Protein AF-A0A921MFH1-F1 (afdb_monomer)

Radius of gyration: 33.76 Å; Cα contacts (8 Å, |Δi|>4): 241; chains: 1; bounding box: 84×71×90 Å

Sequence (294 aa):
YLLAEQFYSTRTGTDTESVLGRVRQGLEGLEDPQPVEFSSRGSGFVQELQYQVAVSPLRTFAIAMLLVVVVAAILWFAIPRGARRKRYRIPKAIAQAASAADRGAMRRALGEDALGVVERLEKLQTGSLDSETADLVEHGLDAYGLARRIADDGASREDDLAGAMVLMGIAEAAVTRAESALRSGSRGSRRASGGALSLRGAKAAEAPRLCSIDPRHGPAKREIDVSVTGRTGSLTVPACAKCLHDEKSDNPLRWLTVGGKPYVLRDTVWAKTLYGGTREDVVDAVVEARARAS

Organism: NCBI:txid1033736

Secondary structure (DSSP, 8-state):
------------------HHHHHHHHHGGGS-----------TTHHHHTTTGGGS-HHHHHHHHHHHHHHHHHHHHHHS-TT---------HHHHHHHHHHHHHHHHHHHHHHHHHHHHHHHHHHTS---HHHHHHHHHHHHHHHHHHHHHH-TT--HHHHHHHHHHHHHHHHHHHHHHHHHHHHHHTTS--S------S---------B-SS-GGG-B--EEEEEE-TTSSSEEEEEE-HHHHHHHHTTPPP---EETTEEGGGSSSHHHHHTTTTSSS-HHHHHHHHHHTT-

Structure (mmCIF, N/CA/C/O backbone):
data_AF-A0A921MFH1-F1
#
_entry.id   AF-A0A921MFH1-F1
#
loop_
_atom_site.group_PDB
_atom_site.id
_atom_site.type_symbol
_atom_site.label_atom_id
_atom_site.label_alt_id
_atom_site.label_comp_id
_atom_site.label_asym_id
_atom_site.label_entity_id
_atom_site.label_seq_id
_atom_site.pdbx_PDB_ins_code
_atom_site.Cartn_x
_atom_site.Cartn_y
_atom_site.Cartn_z
_atom_site.occupancy
_atom_site.B_iso_or_equiv
_atom_site.auth_seq_id
_atom_site.auth_comp_id
_atom_site.auth_asym_id
_atom_site.auth_atom_id
_atom_site.pdbx_PDB_model_num
ATOM 1 N N . TYR A 1 1 ? 50.081 0.296 44.127 1.00 38.06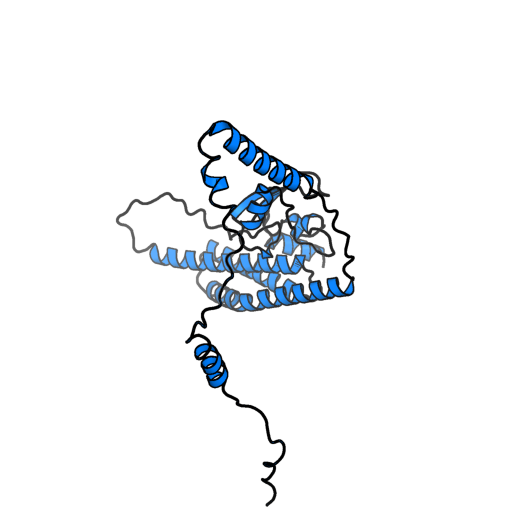 1 TYR A N 1
ATOM 2 C CA . TYR A 1 1 ? 51.287 -0.321 43.551 1.00 38.06 1 TYR A CA 1
ATOM 3 C C . TYR A 1 1 ? 50.969 -0.790 42.140 1.00 38.06 1 TYR A C 1
ATOM 5 O O . TYR A 1 1 ? 50.205 -1.732 42.014 1.00 38.06 1 TYR A O 1
ATOM 13 N N . LEU A 1 2 ? 51.572 -0.104 41.154 1.00 39.19 2 LEU A N 1
ATOM 14 C CA . LEU A 1 2 ? 51.881 -0.547 39.780 1.00 39.19 2 LEU A CA 1
ATOM 15 C C . LEU A 1 2 ? 50.671 -0.812 38.848 1.00 39.19 2 LEU A C 1
ATOM 17 O O . LEU A 1 2 ? 49.922 -1.743 39.080 1.00 39.19 2 LEU A O 1
ATOM 21 N N . LEU A 1 3 ? 50.398 -0.089 37.758 1.00 40.91 3 LEU A N 1
ATOM 22 C CA . LEU A 1 3 ? 51.165 0.873 36.960 1.00 40.91 3 LEU A CA 1
ATOM 23 C C . LEU A 1 3 ? 50.174 1.809 36.241 1.00 40.91 3 LEU A C 1
ATOM 25 O O . LEU A 1 3 ? 49.446 1.398 35.340 1.00 40.91 3 LEU A O 1
ATOM 29 N N . ALA A 1 4 ? 50.179 3.075 36.646 1.00 41.75 4 ALA A N 1
ATOM 30 C CA . ALA A 1 4 ? 50.044 4.184 35.717 1.00 41.75 4 ALA A CA 1
ATOM 31 C C . ALA A 1 4 ? 51.415 4.353 35.050 1.00 41.75 4 ALA A C 1
ATOM 33 O O . ALA A 1 4 ? 52.391 4.354 35.789 1.00 41.75 4 ALA A O 1
ATOM 34 N N . GLU A 1 5 ? 51.464 4.426 33.715 1.00 43.66 5 GLU A N 1
ATOM 35 C CA . GLU A 1 5 ? 52.558 4.948 32.863 1.00 43.66 5 GLU A CA 1
ATOM 36 C C . GLU A 1 5 ? 52.545 4.239 31.500 1.00 43.66 5 GLU A C 1
ATOM 38 O O . GLU A 1 5 ? 53.333 3.337 31.248 1.00 43.66 5 GLU A O 1
ATOM 43 N N . GLN A 1 6 ? 51.657 4.653 30.592 1.00 38.09 6 GLN A N 1
ATOM 44 C CA . GLN A 1 6 ? 51.902 4.527 29.146 1.00 38.09 6 GLN A CA 1
ATOM 45 C C . GLN A 1 6 ? 51.344 5.753 28.413 1.00 38.09 6 GLN A C 1
ATOM 47 O O . GLN A 1 6 ? 50.518 5.672 27.512 1.00 38.09 6 GLN A O 1
ATOM 52 N N . PHE A 1 7 ? 51.833 6.920 28.826 1.00 34.72 7 PHE A N 1
ATOM 53 C CA . PHE A 1 7 ? 52.023 8.057 27.935 1.00 34.72 7 PHE A CA 1
ATOM 54 C C . PHE A 1 7 ? 53.530 8.303 27.880 1.00 34.72 7 PHE A C 1
ATOM 56 O O . PHE A 1 7 ? 54.098 8.703 28.887 1.00 34.72 7 PHE A O 1
ATOM 63 N N . TYR A 1 8 ? 54.173 7.999 26.750 1.00 34.50 8 TYR A N 1
ATOM 64 C CA . TYR A 1 8 ? 54.966 8.948 25.956 1.00 34.50 8 TYR A CA 1
ATOM 65 C C . TYR A 1 8 ? 55.775 8.236 24.860 1.00 34.50 8 TYR A C 1
ATOM 67 O O . TYR A 1 8 ? 56.404 7.209 25.087 1.00 34.50 8 TYR A O 1
ATOM 75 N N . SER A 1 9 ? 55.839 8.913 23.709 1.00 31.89 9 SER A N 1
ATOM 76 C CA . SER A 1 9 ? 56.872 8.815 22.668 1.00 31.89 9 SER A CA 1
ATOM 77 C C . SER A 1 9 ? 56.689 7.782 21.548 1.00 31.89 9 SER A C 1
ATOM 79 O O . SER A 1 9 ? 57.126 6.638 21.617 1.00 31.89 9 SER A O 1
ATOM 81 N N . THR A 1 10 ? 56.078 8.239 20.452 1.00 35.03 10 THR A N 1
ATOM 82 C CA . THR A 1 10 ? 56.682 8.425 19.107 1.00 35.03 10 THR A CA 1
ATOM 83 C C . THR A 1 10 ? 55.507 8.641 18.140 1.00 35.03 10 THR A C 1
ATOM 85 O O . THR A 1 10 ? 54.660 7.778 17.970 1.00 35.03 10 THR A O 1
ATOM 88 N N . ARG A 1 11 ? 55.300 9.826 17.560 1.00 31.97 11 ARG A N 1
ATOM 89 C CA . ARG A 1 11 ? 56.032 10.280 16.376 1.00 31.97 11 ARG A CA 1
ATOM 90 C C . ARG A 1 11 ? 55.833 11.785 16.191 1.00 31.97 11 ARG A C 1
ATOM 92 O O . ARG A 1 11 ? 54.716 12.290 16.181 1.00 31.97 11 ARG A O 1
ATOM 99 N N . THR A 1 12 ? 56.956 12.465 16.072 1.00 40.97 12 THR A N 1
ATOM 100 C CA . THR A 1 12 ? 57.141 13.870 15.736 1.00 40.97 12 THR A CA 1
ATOM 101 C C . THR A 1 12 ? 56.892 14.135 14.250 1.00 40.97 12 THR A C 1
ATOM 103 O O . THR A 1 12 ? 57.248 13.310 13.414 1.00 40.97 12 THR A O 1
ATOM 106 N N . GLY A 1 13 ? 56.367 15.332 13.962 1.00 36.62 13 GLY A N 1
ATOM 107 C CA . GLY A 1 13 ? 56.520 16.052 12.693 1.00 36.62 13 GLY A CA 1
ATOM 108 C C . GLY A 1 13 ? 55.573 15.642 11.566 1.00 36.62 13 GLY A C 1
ATOM 109 O O . GLY A 1 13 ? 55.767 14.594 10.965 1.00 36.62 13 GLY A O 1
ATOM 110 N N . THR A 1 14 ? 54.591 16.489 11.246 1.00 37.22 14 THR A N 1
ATOM 111 C CA . THR A 1 14 ? 54.703 17.489 10.162 1.00 37.22 14 THR A CA 1
ATOM 112 C C . THR A 1 14 ? 53.423 18.333 10.046 1.00 37.22 14 THR A C 1
ATOM 114 O O . THR A 1 14 ? 52.303 17.836 10.116 1.00 37.22 14 THR A O 1
ATOM 117 N N . ASP A 1 15 ? 53.647 19.634 9.869 1.00 41.06 15 ASP A N 1
ATOM 118 C CA . ASP A 1 15 ? 52.851 20.580 9.084 1.00 41.06 15 ASP A CA 1
ATOM 119 C C . ASP A 1 15 ? 51.426 20.921 9.523 1.00 41.06 15 ASP A C 1
ATOM 121 O O . ASP A 1 15 ? 50.461 20.840 8.766 1.00 41.06 15 ASP A O 1
ATOM 125 N N . THR A 1 16 ? 51.332 21.560 10.688 1.00 42.06 16 THR A N 1
ATOM 126 C CA . THR A 1 16 ? 50.437 22.719 10.823 1.00 42.06 16 THR A CA 1
ATOM 127 C C . THR A 1 16 ? 51.087 23.957 10.193 1.00 42.06 16 THR A C 1
ATOM 129 O O . THR A 1 16 ? 51.239 24.992 10.842 1.00 42.06 16 THR A O 1
ATOM 132 N N . GLU A 1 17 ? 51.497 23.864 8.924 1.00 44.97 17 GLU A N 1
ATOM 133 C CA . GLU A 1 17 ? 51.700 25.057 8.112 1.00 44.97 17 GLU A CA 1
ATOM 134 C C . GLU A 1 17 ? 50.323 25.611 7.764 1.00 44.97 17 GLU A C 1
ATOM 136 O O . GLU A 1 17 ? 49.535 25.065 6.992 1.00 44.97 17 GLU A O 1
ATOM 141 N N . SER A 1 18 ? 50.034 26.692 8.469 1.00 47.59 18 SER A N 1
ATOM 142 C CA . SER A 1 18 ? 48.831 27.494 8.433 1.00 47.59 18 SER A CA 1
ATOM 143 C C . SER A 1 18 ? 48.182 27.601 7.044 1.00 47.59 18 SER A C 1
ATOM 145 O O . SER A 1 18 ? 48.728 28.160 6.095 1.00 47.59 18 SER A O 1
ATOM 147 N N . VAL A 1 19 ? 46.920 27.176 6.970 1.00 50.62 19 VAL A N 1
ATOM 148 C CA . VAL A 1 19 ? 45.984 27.548 5.894 1.00 50.62 19 VAL A CA 1
ATOM 149 C C . VAL A 1 19 ? 45.933 29.079 5.725 1.00 50.62 19 VAL A C 1
ATOM 151 O O . VAL A 1 19 ? 45.748 29.576 4.620 1.00 50.62 19 VAL A O 1
ATOM 154 N N . LEU A 1 20 ? 46.209 29.833 6.796 1.00 51.31 20 LEU A N 1
ATOM 155 C CA . LEU A 1 20 ? 46.372 31.289 6.775 1.00 51.31 20 LEU A CA 1
ATOM 156 C C . LEU A 1 20 ? 47.628 31.768 6.022 1.00 51.31 20 LEU A C 1
ATOM 158 O O . LEU A 1 20 ? 47.558 32.800 5.364 1.00 51.31 20 LEU A O 1
ATOM 162 N N . GLY A 1 21 ? 48.737 31.022 6.034 1.00 54.41 21 GLY A N 1
ATOM 163 C CA . GLY A 1 21 ? 49.915 31.315 5.210 1.00 54.41 21 GLY A CA 1
ATOM 164 C C . GLY A 1 21 ? 49.631 31.131 3.719 1.00 54.41 21 GLY A C 1
ATOM 165 O O . GLY A 1 21 ? 49.999 31.978 2.912 1.00 54.41 21 GLY A O 1
ATOM 166 N N . ARG A 1 22 ? 48.864 30.094 3.357 1.00 55.03 22 ARG A N 1
ATOM 167 C CA . ARG A 1 22 ? 48.478 29.822 1.961 1.00 55.03 22 ARG A CA 1
ATOM 168 C C . ARG A 1 22 ? 47.465 30.834 1.411 1.00 55.03 22 ARG A C 1
ATOM 170 O O . ARG A 1 22 ? 47.503 31.156 0.229 1.00 55.03 22 ARG A O 1
ATOM 177 N N . VAL A 1 23 ? 46.588 31.368 2.265 1.00 56.72 23 VAL A N 1
ATOM 178 C CA . VAL A 1 23 ? 45.658 32.450 1.894 1.00 56.72 23 VAL A CA 1
ATOM 179 C C . VAL A 1 23 ? 46.383 33.796 1.797 1.00 56.72 23 VAL A C 1
ATOM 181 O O . VAL A 1 23 ? 46.094 34.571 0.891 1.00 56.72 23 VAL A O 1
ATOM 184 N N . ARG A 1 24 ? 47.376 34.056 2.658 1.00 54.06 24 ARG A N 1
ATOM 185 C CA . ARG A 1 24 ? 48.191 35.277 2.592 1.00 54.06 24 ARG A CA 1
ATOM 186 C C . ARG A 1 24 ? 49.109 35.305 1.367 1.00 54.06 24 ARG A C 1
ATOM 188 O O . ARG A 1 24 ? 49.142 36.307 0.665 1.00 54.06 24 ARG A O 1
ATOM 195 N N . GLN A 1 25 ? 49.742 34.182 1.037 1.00 55.94 25 GLN A N 1
ATOM 196 C CA . GLN A 1 25 ? 50.582 34.053 -0.159 1.00 55.94 25 GLN A CA 1
ATOM 197 C C . GLN A 1 25 ? 49.769 34.136 -1.468 1.00 55.94 25 GLN A C 1
ATOM 199 O O . GLN A 1 25 ? 50.301 34.526 -2.501 1.00 55.94 25 GLN A O 1
ATOM 204 N N . GLY A 1 26 ? 48.467 33.818 -1.425 1.00 54.12 26 GLY A N 1
ATOM 205 C CA . GLY A 1 26 ? 47.544 34.027 -2.546 1.00 54.12 26 GLY A CA 1
ATOM 206 C C . GLY A 1 26 ? 47.054 35.473 -2.705 1.00 54.12 26 GLY A C 1
ATOM 207 O O . GLY A 1 26 ? 46.633 35.845 -3.797 1.00 54.12 26 GLY A O 1
ATOM 208 N N . LEU A 1 27 ? 47.118 36.287 -1.646 1.00 52.38 27 LEU A N 1
ATOM 209 C CA . LEU A 1 27 ? 46.691 37.691 -1.658 1.00 52.38 27 LEU A CA 1
ATOM 210 C C . LEU A 1 27 ? 47.847 38.655 -1.956 1.00 52.38 27 LEU A C 1
ATOM 212 O O . LEU A 1 27 ? 47.633 39.643 -2.647 1.00 52.38 27 LEU A O 1
ATOM 216 N N . GLU A 1 28 ? 49.075 38.332 -1.543 1.00 49.41 28 GLU A N 1
ATOM 217 C CA . GLU A 1 28 ? 50.279 39.110 -1.892 1.00 49.41 28 GLU A CA 1
ATOM 218 C C . GLU A 1 28 ? 50.678 38.957 -3.380 1.00 49.41 28 GLU A C 1
ATOM 220 O O . GLU A 1 28 ? 51.481 39.728 -3.891 1.00 49.41 28 GLU A O 1
ATOM 225 N N . GLY A 1 29 ? 50.074 38.010 -4.113 1.00 48.06 29 GLY A N 1
ATOM 226 C CA . GLY A 1 29 ? 50.239 37.847 -5.566 1.00 48.06 29 GLY A CA 1
ATOM 227 C C . GLY A 1 29 ? 49.293 38.689 -6.436 1.00 48.06 29 GLY A C 1
ATOM 228 O O . GLY A 1 29 ? 49.338 38.568 -7.659 1.00 48.06 29 GLY A O 1
ATOM 229 N N . LEU A 1 30 ? 48.418 39.504 -5.835 1.00 48.66 30 LEU A N 1
ATOM 230 C CA . LEU A 1 30 ? 47.453 40.354 -6.552 1.00 48.66 30 LEU A CA 1
ATOM 231 C C . LEU A 1 30 ? 47.826 41.845 -6.550 1.00 48.66 30 LEU A C 1
ATOM 233 O O . LEU A 1 30 ? 47.086 42.654 -7.107 1.00 48.66 30 LEU A O 1
ATOM 237 N N . GLU A 1 31 ? 48.975 42.204 -5.979 1.00 52.62 31 GLU A 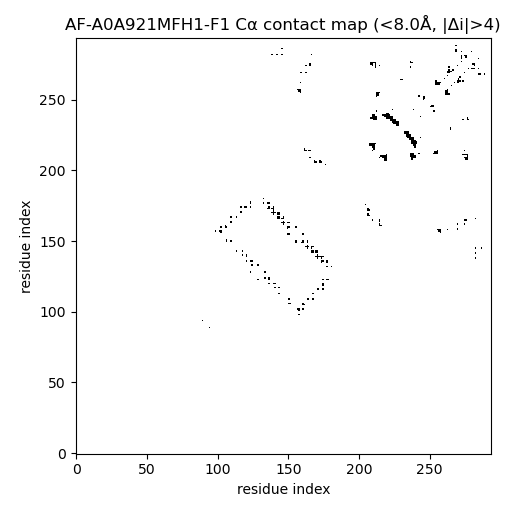N 1
ATOM 238 C CA . GLU A 1 31 ? 49.400 43.591 -5.775 1.00 52.62 31 GLU A CA 1
ATOM 239 C C . GLU A 1 31 ? 50.723 43.882 -6.496 1.00 52.62 31 GLU A C 1
ATOM 241 O O . GLU A 1 31 ? 51.718 44.231 -5.882 1.00 52.62 31 GLU A O 1
ATOM 246 N N . ASP A 1 32 ? 50.737 43.658 -7.815 1.00 45.50 32 ASP A N 1
ATOM 247 C CA . ASP A 1 32 ? 51.446 44.509 -8.785 1.00 45.50 32 ASP A CA 1
ATOM 248 C C . ASP A 1 32 ? 51.213 43.989 -10.218 1.00 45.50 32 ASP A C 1
ATOM 250 O O . ASP A 1 32 ? 51.725 42.927 -10.593 1.00 45.50 32 ASP A O 1
ATOM 254 N N . PRO A 1 33 ? 50.465 44.704 -11.078 1.00 47.00 33 PRO A N 1
ATOM 255 C CA . PRO A 1 33 ? 50.469 44.399 -12.496 1.00 47.00 33 PRO A CA 1
ATOM 256 C C . PRO A 1 33 ? 51.791 44.887 -13.099 1.00 47.00 33 PRO A C 1
ATOM 258 O O . PRO A 1 33 ? 51.948 46.055 -13.450 1.00 47.00 33 PRO A O 1
ATOM 261 N N . GLN A 1 34 ? 52.740 43.968 -13.277 1.00 47.72 34 GLN A N 1
ATOM 262 C CA . GLN A 1 34 ? 53.791 44.135 -14.280 1.00 47.72 34 GLN A CA 1
ATOM 263 C C . GLN A 1 34 ? 53.111 44.442 -15.630 1.00 47.72 34 GLN A C 1
ATOM 265 O O . GLN A 1 34 ? 52.254 43.657 -16.058 1.00 47.72 34 GLN A O 1
ATOM 270 N N . PRO A 1 35 ? 53.445 45.549 -16.319 1.00 44.53 35 PRO A N 1
ATOM 271 C CA . PRO A 1 35 ? 52.923 45.815 -17.648 1.00 44.53 35 PRO A CA 1
ATOM 272 C C . PRO A 1 35 ? 53.529 44.795 -18.611 1.00 44.53 35 PRO A C 1
ATOM 274 O O . PRO A 1 35 ? 54.634 44.955 -19.121 1.00 44.53 35 PRO A O 1
ATOM 277 N N . VAL A 1 36 ? 52.802 43.708 -18.847 1.00 44.50 36 VAL A N 1
ATOM 278 C CA . VAL A 1 36 ? 53.072 42.814 -19.968 1.00 44.50 36 VAL A CA 1
ATOM 279 C C . VAL A 1 36 ? 52.753 43.587 -21.240 1.00 44.50 36 VAL A C 1
ATOM 281 O O . VAL A 1 36 ? 51.591 43.838 -21.563 1.00 44.50 36 VAL A O 1
ATOM 284 N N . GLU A 1 37 ? 53.807 43.992 -21.945 1.00 43.69 37 GLU A N 1
ATOM 285 C CA . GLU A 1 37 ? 53.736 44.508 -23.304 1.00 43.69 37 GLU A CA 1
ATOM 286 C C . GLU A 1 37 ? 53.116 43.444 -24.218 1.00 43.69 37 GLU A C 1
ATOM 288 O O . GLU A 1 37 ? 53.785 42.570 -24.774 1.00 43.69 37 GLU A O 1
ATOM 293 N N . PHE A 1 38 ? 51.799 43.525 -24.396 1.00 36.38 38 PHE A N 1
ATOM 294 C CA . PHE A 1 38 ? 51.144 42.897 -25.527 1.00 36.38 38 PHE A CA 1
ATOM 295 C C . PHE A 1 38 ? 51.523 43.687 -26.774 1.00 36.38 38 PHE A C 1
ATOM 297 O O . PHE A 1 38 ? 50.974 44.745 -27.084 1.00 36.38 38 PHE A O 1
ATOM 304 N N . SER A 1 39 ? 52.492 43.137 -27.494 1.00 42.03 39 SER A N 1
ATOM 305 C CA . SER A 1 39 ? 52.771 43.467 -28.881 1.00 42.03 39 SER A CA 1
ATOM 306 C C . SER A 1 39 ? 51.458 43.447 -29.674 1.00 42.03 39 SER A C 1
ATOM 308 O O . SER A 1 39 ? 50.857 42.403 -29.928 1.00 42.03 39 SER A O 1
ATOM 310 N N . SER A 1 40 ? 51.000 44.640 -30.055 1.00 47.16 40 SER A N 1
ATOM 311 C CA . SER A 1 40 ? 49.882 44.841 -30.971 1.00 47.16 40 SER A CA 1
ATOM 312 C C . SER A 1 40 ? 50.214 44.222 -32.326 1.00 47.16 40 SER A C 1
ATOM 314 O O . SER A 1 40 ? 50.936 44.800 -33.135 1.00 47.16 40 SER A O 1
ATOM 316 N N . ARG A 1 41 ? 49.661 43.038 -32.590 1.00 48.91 41 ARG A N 1
ATOM 317 C CA . ARG A 1 41 ? 49.603 42.436 -33.924 1.00 48.91 41 ARG A CA 1
ATOM 318 C C . ARG A 1 41 ? 48.201 41.878 -34.140 1.00 48.91 41 ARG A C 1
ATOM 320 O O . ARG A 1 41 ? 47.916 40.741 -33.789 1.00 48.91 41 ARG A O 1
ATOM 327 N N . GLY A 1 42 ? 47.318 42.713 -34.688 1.00 43.84 42 GLY A N 1
ATOM 328 C CA . GLY A 1 42 ? 45.948 42.305 -35.023 1.00 43.84 42 GLY A CA 1
ATOM 329 C C . GLY A 1 42 ? 44.907 43.422 -35.128 1.00 43.84 42 GLY A C 1
ATOM 330 O O . GLY A 1 42 ? 43.716 43.147 -35.034 1.00 43.84 42 GLY A O 1
ATOM 331 N N . SER A 1 43 ? 45.317 44.676 -35.329 1.00 52.31 43 SER A N 1
ATOM 332 C CA . SER A 1 43 ? 44.448 45.842 -35.544 1.00 52.31 43 SER A CA 1
ATOM 333 C C . SER A 1 43 ? 43.865 45.893 -36.970 1.00 52.31 43 SER A C 1
ATOM 335 O O . SER A 1 43 ? 44.048 46.876 -37.681 1.00 52.31 43 SER A O 1
ATOM 337 N N . GLY A 1 44 ? 43.213 44.816 -37.419 1.00 49.72 44 GLY A N 1
ATOM 338 C CA . GLY A 1 44 ? 42.609 44.745 -38.761 1.00 49.72 44 GLY A CA 1
ATOM 339 C C . GLY A 1 44 ? 41.202 44.148 -38.812 1.00 49.72 44 GLY A C 1
ATOM 340 O O . GLY A 1 44 ? 40.458 44.426 -39.740 1.00 49.72 44 GLY A O 1
ATOM 341 N N . PHE A 1 45 ? 40.789 43.362 -37.814 1.00 51.75 45 PHE A N 1
ATOM 342 C CA . PHE A 1 45 ? 39.531 42.609 -37.912 1.00 51.75 45 PHE A CA 1
ATOM 343 C C . PHE A 1 45 ? 38.303 43.380 -37.398 1.00 51.75 45 PHE A C 1
ATOM 345 O O . PHE A 1 45 ? 37.197 43.221 -37.906 1.00 51.75 45 PHE A O 1
ATOM 352 N N . VAL A 1 46 ? 38.491 44.253 -36.404 1.00 49.34 46 VAL A N 1
ATOM 353 C CA . VAL A 1 46 ? 37.385 44.973 -35.744 1.00 49.34 46 VAL A CA 1
ATOM 354 C C . VAL A 1 46 ? 36.901 46.173 -36.571 1.00 49.34 46 VAL A C 1
ATOM 356 O O . VAL A 1 46 ? 35.729 46.531 -36.501 1.00 49.34 46 VAL A O 1
ATOM 359 N N . GLN A 1 47 ? 37.765 46.748 -37.414 1.00 50.34 47 GLN A N 1
ATOM 360 C CA . GLN A 1 47 ? 37.411 47.876 -38.283 1.00 50.34 47 GLN A CA 1
ATOM 361 C C . GLN A 1 47 ? 36.721 47.426 -39.586 1.00 50.34 47 GLN A C 1
ATOM 363 O O . GLN A 1 47 ? 35.867 48.142 -40.101 1.00 50.34 47 GLN A O 1
ATOM 368 N N . GLU A 1 48 ? 36.986 46.200 -40.051 1.00 47.59 48 GLU A N 1
ATOM 369 C CA . GLU A 1 48 ? 36.329 45.608 -41.228 1.00 47.59 48 GLU A CA 1
ATOM 370 C C . GLU A 1 48 ? 34.876 45.175 -40.931 1.00 47.59 48 GLU A C 1
ATOM 372 O O . GLU A 1 48 ? 33.989 45.277 -41.780 1.00 47.59 48 GLU A O 1
ATOM 377 N N . LEU A 1 49 ? 34.584 44.766 -39.690 1.00 51.91 49 LEU A N 1
ATOM 378 C CA . LEU A 1 49 ? 33.227 44.384 -39.274 1.00 51.91 49 LEU A CA 1
ATOM 379 C C . LEU A 1 49 ? 32.268 45.577 -39.140 1.00 51.91 49 LEU A C 1
ATOM 381 O O . LEU A 1 49 ? 31.053 45.389 -39.216 1.00 51.91 49 LEU A O 1
ATOM 385 N N . GLN A 1 50 ? 32.778 46.803 -38.985 1.00 53.34 50 GLN A N 1
ATOM 386 C CA . GLN A 1 50 ? 31.933 47.998 -38.892 1.00 53.34 50 GLN A CA 1
ATOM 387 C C . GLN A 1 50 ? 31.439 48.504 -40.257 1.00 53.34 50 GLN A C 1
ATOM 389 O O . GLN A 1 50 ? 30.424 49.198 -40.298 1.00 53.34 50 GLN A O 1
ATOM 394 N N . TYR A 1 51 ? 32.066 48.118 -41.377 1.00 50.78 51 TYR A N 1
ATOM 395 C CA . TYR A 1 51 ? 31.649 48.590 -42.707 1.00 50.78 51 TYR A CA 1
ATOM 396 C C . TYR A 1 51 ? 30.603 47.691 -43.395 1.00 50.78 51 TYR A C 1
ATOM 398 O O . TYR A 1 51 ? 29.892 48.143 -44.291 1.00 50.78 51 TYR A O 1
ATOM 406 N N . GLN A 1 52 ? 30.424 46.437 -42.956 1.00 50.19 52 GLN A N 1
ATOM 407 C CA . GLN A 1 52 ? 29.464 45.512 -43.586 1.00 50.19 52 GLN A CA 1
ATOM 408 C C . GLN A 1 52 ? 28.037 45.550 -43.010 1.00 50.19 52 GLN A C 1
ATOM 410 O O . GLN A 1 52 ? 27.143 44.904 -43.553 1.00 50.19 52 GLN A O 1
ATOM 415 N N . VAL A 1 53 ? 27.772 46.341 -41.965 1.00 47.75 53 VAL A N 1
ATOM 416 C CA . VAL A 1 53 ? 26.417 46.473 -41.382 1.00 47.75 53 VAL A CA 1
ATOM 417 C C . VAL A 1 53 ? 25.577 47.564 -42.077 1.00 47.75 53 VAL A C 1
ATOM 419 O O . VAL A 1 53 ? 24.383 47.691 -41.821 1.00 47.75 53 VAL A O 1
ATOM 422 N N . ALA A 1 54 ? 26.145 48.312 -43.029 1.00 53.81 54 ALA A N 1
ATOM 423 C CA . ALA A 1 54 ? 25.461 49.436 -43.677 1.00 53.81 54 ALA A CA 1
ATOM 424 C C . ALA A 1 54 ? 24.727 49.105 -44.993 1.00 53.81 54 ALA A C 1
ATOM 426 O O . ALA A 1 54 ? 24.198 50.018 -45.626 1.00 53.81 54 ALA A O 1
ATOM 427 N N . VAL A 1 55 ? 24.641 47.839 -45.429 1.00 55.47 55 VAL A N 1
ATOM 428 C CA . VAL A 1 55 ? 23.920 47.500 -46.671 1.00 55.47 55 VAL A CA 1
ATOM 429 C C . VAL A 1 55 ? 23.145 46.181 -46.532 1.00 55.47 55 VAL A C 1
ATOM 431 O O . VAL A 1 55 ? 23.716 45.097 -46.520 1.00 55.47 55 VAL A O 1
ATOM 434 N N . SER A 1 56 ? 21.811 46.283 -46.505 1.00 56.41 56 SER A N 1
ATOM 435 C CA . SER A 1 56 ? 20.797 45.205 -46.563 1.00 56.41 56 SER A CA 1
ATOM 436 C C . SER A 1 56 ? 20.532 44.379 -45.276 1.00 56.41 56 SER A C 1
ATOM 438 O O . SER A 1 56 ? 20.868 43.196 -45.202 1.00 56.41 56 SER A O 1
ATOM 440 N N . PRO A 1 57 ? 19.803 44.942 -44.287 1.00 54.28 57 PRO A N 1
ATOM 441 C CA . PRO A 1 57 ? 19.502 44.275 -43.011 1.00 54.28 57 PRO A CA 1
ATOM 442 C C . PRO A 1 57 ? 18.693 42.972 -43.147 1.00 54.28 57 PRO A C 1
ATOM 444 O O . PRO A 1 57 ? 18.772 42.107 -42.287 1.00 54.28 57 PRO A O 1
ATOM 447 N N . LEU A 1 58 ? 17.942 42.764 -44.232 1.00 55.84 58 LEU A N 1
ATOM 448 C CA . LEU A 1 58 ? 17.091 41.573 -44.386 1.00 55.84 58 LEU A CA 1
ATOM 449 C C . LEU A 1 58 ? 17.864 40.272 -44.674 1.00 55.84 58 LEU A C 1
ATOM 451 O O . LEU A 1 58 ? 17.363 39.188 -44.379 1.00 55.84 58 LEU A O 1
ATOM 455 N N . ARG A 1 59 ? 19.078 40.342 -45.235 1.00 55.34 59 ARG A N 1
ATOM 456 C CA . ARG A 1 59 ? 19.831 39.139 -45.643 1.00 55.34 59 ARG A CA 1
ATOM 457 C C . ARG A 1 59 ? 20.651 38.533 -44.506 1.00 55.34 59 ARG A C 1
ATOM 459 O O . ARG A 1 59 ? 20.764 37.314 -44.425 1.00 55.34 59 ARG A O 1
ATOM 466 N N . THR A 1 60 ? 21.162 39.353 -43.594 1.00 57.91 60 THR A N 1
ATOM 467 C CA . THR A 1 60 ? 21.930 38.885 -42.431 1.00 57.91 60 THR A CA 1
ATOM 468 C C . THR A 1 60 ? 21.040 38.189 -41.400 1.00 57.91 60 THR A C 1
ATOM 470 O O . THR A 1 60 ? 21.412 37.127 -40.902 1.00 57.91 60 THR A O 1
ATOM 473 N N . PHE A 1 61 ? 19.821 38.692 -41.164 1.00 63.69 61 PHE A N 1
ATOM 474 C CA . PHE A 1 61 ? 18.834 37.995 -40.328 1.00 63.69 61 PHE A CA 1
ATOM 475 C C . PHE A 1 61 ? 18.421 36.638 -40.913 1.00 63.69 61 PHE A C 1
ATOM 477 O O . PHE A 1 61 ? 18.299 35.667 -40.167 1.00 63.69 61 PHE A O 1
ATOM 484 N N . ALA A 1 62 ? 18.260 36.544 -42.237 1.00 70.12 62 ALA A N 1
ATOM 485 C CA . ALA A 1 62 ? 17.901 35.290 -42.896 1.00 70.12 62 ALA A CA 1
ATOM 486 C C . ALA A 1 62 ? 18.989 34.214 -42.733 1.00 70.12 62 ALA A C 1
ATOM 488 O O . ALA A 1 62 ? 18.672 33.063 -42.444 1.00 70.12 62 ALA A O 1
ATOM 489 N N . ILE A 1 63 ? 20.268 34.588 -42.850 1.00 72.81 63 ILE A N 1
ATOM 490 C CA . ILE A 1 63 ? 21.398 33.657 -42.687 1.00 72.81 63 ILE A CA 1
ATOM 491 C C . ILE A 1 63 ? 21.542 33.213 -41.225 1.00 72.81 63 ILE A C 1
ATOM 493 O O . ILE A 1 63 ? 21.740 32.026 -40.961 1.00 72.81 63 ILE A O 1
ATOM 497 N N . ALA A 1 64 ? 21.385 34.132 -40.267 1.00 74.25 64 ALA A N 1
ATOM 498 C CA . ALA A 1 64 ? 21.430 33.798 -38.845 1.00 74.25 64 ALA A CA 1
ATOM 499 C C . ALA A 1 64 ? 20.290 32.842 -38.443 1.00 74.25 64 ALA A C 1
ATOM 501 O O . ALA A 1 64 ? 20.532 31.843 -37.767 1.00 74.25 64 ALA A O 1
ATOM 502 N N . MET A 1 65 ? 19.064 33.090 -38.920 1.00 76.19 65 MET A N 1
ATOM 503 C CA . MET A 1 65 ? 17.925 32.191 -38.695 1.00 76.19 65 MET A CA 1
ATOM 504 C C . MET A 1 65 ? 18.124 30.823 -39.350 1.00 76.19 65 MET A C 1
ATOM 506 O O . MET A 1 65 ? 17.827 29.801 -38.733 1.00 76.19 65 MET A O 1
ATOM 510 N N . LEU A 1 66 ? 18.667 30.785 -40.571 1.00 81.38 66 LEU A N 1
ATOM 511 C CA . LEU A 1 66 ? 18.964 29.532 -41.261 1.00 81.38 66 LEU A CA 1
ATOM 512 C C . LEU A 1 66 ? 19.950 28.677 -40.450 1.00 81.38 66 LEU A C 1
ATOM 514 O O . LEU A 1 66 ? 19.726 27.480 -40.293 1.00 81.38 66 LEU A O 1
ATOM 518 N N . LEU A 1 67 ? 20.997 29.282 -39.879 1.00 82.81 67 LEU A N 1
ATOM 519 C CA . LEU A 1 67 ? 21.960 28.564 -39.040 1.00 82.81 67 LEU A CA 1
ATOM 520 C C . LEU A 1 67 ? 21.315 27.989 -37.776 1.00 82.81 67 LEU A C 1
ATOM 522 O O . LEU A 1 67 ? 21.567 26.833 -37.444 1.00 82.81 67 LEU A O 1
ATOM 526 N N . VAL A 1 68 ? 20.442 28.745 -37.106 1.00 82.81 68 VAL A N 1
ATOM 527 C CA . VAL A 1 68 ? 19.716 28.255 -35.921 1.00 82.81 68 VAL A CA 1
ATOM 528 C C . VAL A 1 68 ? 18.807 27.078 -36.281 1.00 82.81 68 VAL A C 1
ATOM 530 O O . VAL A 1 68 ? 18.812 26.066 -35.581 1.00 82.81 68 VAL A O 1
ATOM 533 N N . VAL A 1 69 ? 18.072 27.165 -37.394 1.00 86.50 69 VAL A N 1
ATOM 534 C CA . VAL A 1 69 ? 17.193 26.083 -37.865 1.00 86.50 69 VAL A CA 1
ATOM 535 C C . VAL A 1 69 ? 17.997 24.846 -38.260 1.00 86.50 69 VAL A C 1
ATOM 537 O O . VAL A 1 69 ? 17.602 23.734 -37.920 1.00 86.50 69 VAL A O 1
ATOM 540 N N . VAL A 1 70 ? 19.143 25.012 -38.922 1.00 89.00 70 VAL A N 1
ATOM 541 C CA . VAL A 1 70 ? 20.018 23.897 -39.307 1.00 89.00 70 VAL A CA 1
ATOM 542 C C . VAL A 1 70 ? 20.617 23.222 -38.075 1.00 89.00 70 VAL A C 1
ATOM 544 O O . VAL A 1 70 ? 20.581 21.999 -37.985 1.00 89.00 70 VAL A O 1
ATOM 547 N N . VAL A 1 71 ? 21.094 23.980 -37.084 1.00 82.12 71 VAL A N 1
ATOM 548 C CA . VAL A 1 71 ? 21.608 23.411 -35.826 1.00 82.12 71 VAL A CA 1
ATOM 549 C C . VAL A 1 71 ? 20.496 22.699 -35.053 1.00 82.12 71 VAL A C 1
ATOM 551 O O . VAL A 1 71 ? 20.708 21.589 -34.564 1.00 82.12 71 VAL A O 1
ATOM 554 N N . ALA A 1 72 ? 19.294 23.278 -34.994 1.00 78.88 72 ALA A N 1
ATOM 555 C CA . ALA A 1 72 ? 18.136 22.643 -34.373 1.00 78.88 72 ALA A CA 1
ATOM 556 C C . ALA A 1 72 ? 17.726 21.355 -35.104 1.00 78.88 72 ALA A C 1
ATOM 558 O O . ALA A 1 72 ? 17.469 20.344 -34.455 1.00 78.88 72 ALA A O 1
ATOM 559 N N . ALA A 1 73 ? 17.723 21.352 -36.439 1.00 81.25 73 ALA A N 1
ATOM 560 C CA . ALA A 1 73 ? 17.422 20.177 -37.252 1.00 81.25 73 ALA A CA 1
ATOM 561 C C . ALA A 1 73 ? 18.488 19.084 -37.092 1.00 81.25 73 ALA A C 1
ATOM 563 O O . ALA A 1 73 ? 18.141 17.918 -36.922 1.00 81.25 73 ALA A O 1
ATOM 564 N N . ILE A 1 74 ? 19.773 19.452 -37.064 1.00 83.31 74 ILE A N 1
ATOM 565 C CA . ILE A 1 74 ? 20.878 18.521 -36.810 1.00 83.31 74 ILE A CA 1
ATOM 566 C C . ILE A 1 74 ? 20.747 17.929 -35.408 1.00 83.31 74 ILE A C 1
ATOM 568 O O . ILE A 1 74 ? 20.812 16.715 -35.277 1.00 83.31 74 ILE A O 1
ATOM 572 N N . LEU A 1 75 ? 20.484 18.724 -34.368 1.00 78.38 75 LEU A N 1
ATOM 573 C CA . LEU A 1 75 ? 20.243 18.200 -33.017 1.00 78.38 75 LEU A CA 1
ATOM 574 C C . LEU A 1 75 ? 19.005 17.292 -32.972 1.00 78.38 75 LEU A C 1
ATOM 576 O O . LEU A 1 75 ? 19.027 16.235 -32.346 1.00 78.38 75 LEU A O 1
ATOM 580 N N . TRP A 1 76 ? 17.940 17.653 -33.684 1.00 76.12 76 TRP A N 1
ATOM 581 C CA . TRP A 1 76 ? 16.701 16.879 -33.733 1.00 76.12 76 TRP A CA 1
ATOM 582 C C . TRP A 1 76 ? 16.842 15.535 -34.462 1.00 76.12 76 TRP A C 1
ATOM 584 O O . TRP A 1 76 ? 16.089 14.603 -34.156 1.00 76.12 76 TRP A O 1
ATOM 594 N N . PHE A 1 77 ? 17.777 15.440 -35.413 1.00 74.00 77 PHE A N 1
ATOM 595 C CA . PHE A 1 77 ? 18.034 14.249 -36.229 1.00 74.00 77 PHE A CA 1
ATOM 596 C C . PHE A 1 77 ? 19.218 13.411 -35.716 1.00 74.00 77 PHE A C 1
ATOM 598 O O . PHE A 1 77 ? 19.210 12.189 -35.845 1.00 74.00 77 PHE A O 1
ATOM 605 N N . ALA A 1 78 ? 20.218 14.051 -35.102 1.00 65.25 78 ALA A N 1
ATOM 606 C CA . ALA A 1 78 ? 21.420 13.414 -34.566 1.00 65.25 78 ALA A CA 1
ATOM 607 C C . ALA A 1 78 ? 21.244 12.899 -33.133 1.00 65.25 78 ALA A C 1
ATOM 609 O O . ALA A 1 78 ? 22.029 12.055 -32.709 1.00 65.25 78 ALA A O 1
ATOM 610 N N . ILE A 1 79 ? 20.227 13.352 -32.388 1.00 55.47 79 ILE A N 1
ATOM 611 C CA . ILE A 1 79 ? 19.823 12.693 -31.143 1.00 55.47 79 ILE A CA 1
ATOM 612 C C . ILE A 1 79 ? 18.949 11.490 -31.532 1.00 55.47 79 ILE A C 1
ATOM 614 O O . ILE A 1 79 ? 17.786 11.674 -31.905 1.00 55.47 79 ILE A O 1
ATOM 618 N N . PRO A 1 80 ? 19.457 10.244 -31.467 1.00 50.16 80 PRO A N 1
ATOM 619 C CA . PRO A 1 80 ? 18.655 9.082 -31.810 1.00 50.16 80 PRO A CA 1
ATOM 620 C C . PRO A 1 80 ? 17.475 8.981 -30.836 1.00 50.16 80 PRO A C 1
ATOM 622 O O . PRO A 1 80 ? 17.666 8.707 -29.648 1.00 50.16 80 PRO A O 1
ATOM 625 N N . ARG A 1 81 ? 16.245 9.143 -31.349 1.00 55.81 81 ARG A N 1
ATOM 626 C CA . ARG A 1 81 ? 14.954 8.919 -30.651 1.00 55.81 81 ARG A CA 1
ATOM 627 C C . ARG A 1 81 ? 14.705 7.449 -30.283 1.00 55.81 81 ARG A C 1
ATOM 629 O O . ARG A 1 81 ? 13.611 6.918 -30.423 1.00 55.81 81 ARG A O 1
ATOM 636 N N . GLY A 1 82 ? 15.739 6.748 -29.851 1.00 53.59 82 GLY A N 1
ATOM 637 C CA . GLY A 1 82 ? 15.681 5.313 -29.651 1.00 53.59 82 GLY A CA 1
ATOM 638 C C . GLY A 1 82 ? 17.054 4.706 -29.470 1.00 53.59 82 GLY A C 1
ATOM 639 O O . GLY A 1 82 ? 17.351 3.688 -30.094 1.00 53.59 82 GLY A O 1
ATOM 640 N N . ALA A 1 83 ? 17.895 5.298 -28.616 1.00 43.31 83 ALA A N 1
ATOM 641 C CA . ALA A 1 83 ? 19.037 4.575 -28.079 1.00 43.31 83 ALA A CA 1
ATOM 642 C C . ALA A 1 83 ? 18.504 3.306 -27.395 1.00 43.31 83 ALA A C 1
ATOM 644 O O . ALA A 1 83 ? 18.052 3.331 -26.247 1.00 43.31 83 ALA A O 1
ATOM 645 N N . ARG A 1 84 ? 18.508 2.191 -28.140 1.00 47.03 84 ARG A N 1
ATOM 646 C CA . ARG A 1 84 ? 18.291 0.842 -27.631 1.00 47.03 84 ARG A CA 1
ATOM 647 C C . ARG A 1 84 ? 19.302 0.670 -26.512 1.00 47.03 84 ARG A C 1
ATOM 649 O O . ARG A 1 84 ? 20.483 0.449 -26.771 1.00 47.03 84 ARG A O 1
ATOM 656 N N . ARG A 1 85 ? 18.844 0.855 -25.271 1.00 50.81 85 ARG A N 1
ATOM 657 C CA . ARG A 1 85 ? 19.672 0.708 -24.078 1.00 50.81 85 ARG A CA 1
ATOM 658 C C . ARG A 1 85 ? 20.337 -0.657 -24.184 1.00 50.81 85 ARG A C 1
ATOM 660 O O . ARG A 1 85 ? 19.643 -1.677 -24.171 1.00 50.81 85 ARG A O 1
ATOM 667 N N . LYS A 1 86 ? 21.665 -0.678 -24.351 1.00 47.25 86 LYS A N 1
ATOM 668 C CA . LYS A 1 86 ? 22.452 -1.905 -24.219 1.00 47.25 86 LYS A CA 1
ATOM 669 C C . LYS A 1 86 ? 22.023 -2.514 -22.889 1.00 47.25 86 LYS A C 1
ATOM 671 O O . LYS A 1 86 ? 22.127 -1.854 -21.856 1.00 47.25 86 LYS A O 1
ATOM 676 N N . ARG A 1 87 ? 21.429 -3.709 -22.937 1.00 45.59 87 ARG A N 1
ATOM 677 C CA . ARG A 1 87 ? 20.919 -4.404 -21.754 1.00 45.59 87 ARG A CA 1
ATOM 678 C C . ARG A 1 87 ? 22.123 -4.764 -20.890 1.00 45.59 87 ARG A C 1
ATOM 680 O O . ARG A 1 87 ? 22.681 -5.846 -21.039 1.00 45.59 87 ARG A O 1
ATOM 687 N N . TYR A 1 88 ? 22.543 -3.854 -20.016 1.00 56.66 88 TYR A N 1
ATOM 688 C CA . TYR A 1 88 ? 23.412 -4.204 -18.906 1.00 56.66 88 TYR A CA 1
ATOM 689 C C . TYR A 1 88 ? 22.644 -5.233 -18.085 1.00 56.66 88 TYR A C 1
ATOM 691 O O . TYR A 1 88 ? 21.630 -4.929 -17.455 1.00 56.66 88 TYR A O 1
ATOM 699 N N . ARG A 1 89 ? 23.066 -6.494 -18.195 1.00 63.12 89 ARG A N 1
ATOM 700 C CA . ARG A 1 89 ? 22.481 -7.597 -17.444 1.00 63.12 89 ARG A CA 1
ATOM 701 C C . ARG A 1 89 ? 22.958 -7.439 -16.012 1.00 63.12 89 ARG A C 1
ATOM 703 O O . ARG A 1 89 ? 24.056 -7.871 -15.682 1.00 63.12 89 ARG A O 1
ATOM 710 N N . ILE A 1 90 ? 22.147 -6.777 -15.192 1.00 68.38 90 ILE A N 1
ATOM 711 C CA . ILE A 1 90 ? 22.408 -6.650 -13.759 1.00 68.38 90 ILE A CA 1
ATOM 712 C C . ILE A 1 90 ? 22.557 -8.075 -13.199 1.00 68.38 90 ILE A C 1
ATOM 714 O O . ILE A 1 90 ? 21.646 -8.894 -13.381 1.00 68.38 90 ILE A O 1
ATOM 718 N N . PRO A 1 91 ? 23.700 -8.415 -12.576 1.00 78.12 91 PRO A N 1
ATOM 719 C CA . PRO A 1 91 ? 23.890 -9.709 -11.941 1.00 78.12 91 PRO A CA 1
ATOM 720 C C . PRO A 1 91 ? 22.776 -9.992 -10.931 1.00 78.12 91 PRO A C 1
ATOM 722 O O . PRO A 1 91 ? 22.392 -9.115 -10.157 1.00 78.12 91 PRO A O 1
ATOM 725 N N . LYS A 1 92 ? 22.277 -11.234 -10.911 1.00 79.81 92 LYS A N 1
ATOM 726 C CA . LYS A 1 92 ? 21.176 -11.641 -10.019 1.00 79.81 92 LYS A CA 1
ATOM 727 C C . LYS A 1 92 ? 21.484 -11.352 -8.546 1.00 79.81 92 LYS A C 1
ATOM 729 O O . LYS A 1 92 ? 20.591 -10.916 -7.834 1.00 79.81 92 LYS A O 1
ATOM 734 N N . ALA A 1 93 ? 22.739 -11.523 -8.128 1.00 75.44 93 ALA A N 1
ATOM 735 C CA . ALA A 1 93 ? 23.182 -11.233 -6.766 1.00 75.44 93 ALA A CA 1
ATOM 736 C C . ALA A 1 93 ? 23.009 -9.749 -6.390 1.00 75.44 93 ALA A C 1
ATOM 738 O O . ALA A 1 93 ? 22.521 -9.444 -5.308 1.00 75.44 93 ALA A O 1
ATOM 739 N N . ILE A 1 94 ? 23.323 -8.823 -7.305 1.00 79.50 94 ILE A N 1
ATOM 740 C CA . ILE A 1 94 ? 23.153 -7.379 -7.071 1.00 79.50 94 ILE A CA 1
ATOM 741 C C . ILE A 1 94 ? 21.665 -7.027 -6.991 1.00 79.50 94 ILE A C 1
ATOM 743 O O . ILE A 1 94 ? 21.249 -6.297 -6.097 1.00 79.50 94 ILE A O 1
ATOM 747 N N . ALA A 1 95 ? 20.845 -7.588 -7.885 1.00 78.25 95 ALA A N 1
ATOM 748 C CA . ALA A 1 95 ? 19.399 -7.380 -7.854 1.00 78.25 95 ALA A CA 1
ATOM 749 C C . ALA A 1 95 ? 18.756 -7.928 -6.563 1.00 78.25 95 ALA A C 1
ATOM 751 O O . ALA A 1 95 ? 17.884 -7.278 -5.994 1.00 78.25 95 ALA A O 1
ATOM 752 N N . GLN A 1 96 ? 19.207 -9.090 -6.079 1.00 79.38 96 GLN A N 1
ATOM 753 C CA . GLN A 1 96 ? 18.748 -9.684 -4.818 1.00 79.38 96 GLN A CA 1
ATOM 754 C C . GLN A 1 96 ? 19.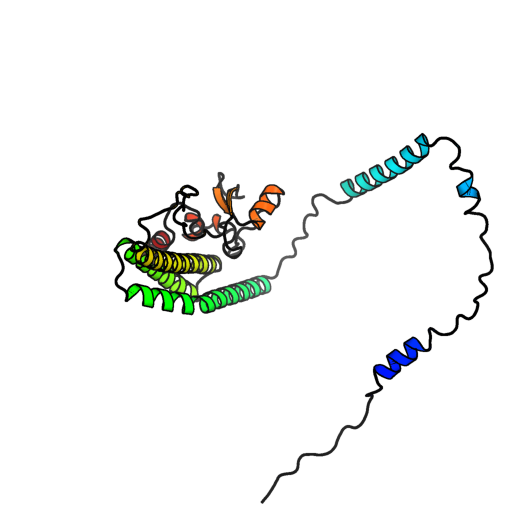175 -8.861 -3.599 1.00 79.38 96 GLN A C 1
ATOM 756 O O . GLN A 1 96 ? 18.359 -8.640 -2.710 1.00 79.38 96 GLN A O 1
ATOM 761 N N . ALA A 1 97 ? 20.415 -8.366 -3.568 1.00 70.56 97 ALA A N 1
ATOM 762 C CA . ALA A 1 97 ? 20.887 -7.495 -2.495 1.00 70.56 97 ALA A CA 1
ATOM 763 C C . ALA A 1 97 ? 20.111 -6.168 -2.454 1.00 70.56 97 ALA A C 1
ATOM 765 O O . ALA A 1 97 ? 19.696 -5.735 -1.382 1.00 70.56 97 ALA A O 1
ATOM 766 N N . ALA A 1 98 ? 19.849 -5.558 -3.616 1.00 76.12 98 ALA A N 1
ATOM 767 C CA . ALA A 1 98 ? 19.036 -4.346 -3.715 1.00 76.12 98 ALA A CA 1
ATOM 768 C C . ALA A 1 98 ? 17.589 -4.583 -3.249 1.00 76.12 98 ALA A C 1
ATOM 770 O O . ALA A 1 98 ? 17.066 -3.791 -2.473 1.00 76.12 98 ALA A O 1
ATOM 771 N N . SER A 1 99 ? 16.974 -5.698 -3.660 1.00 77.94 99 SER A N 1
ATOM 772 C CA . SER A 1 99 ? 15.652 -6.135 -3.179 1.00 77.94 99 SER A CA 1
ATOM 773 C C . SER A 1 99 ? 15.636 -6.321 -1.659 1.00 77.94 99 SER A C 1
ATOM 775 O O . SER A 1 99 ? 14.750 -5.814 -0.977 1.00 77.94 99 SER A O 1
ATOM 777 N N . ALA A 1 100 ? 16.633 -7.004 -1.094 1.00 79.06 100 ALA A N 1
ATOM 778 C CA . ALA A 1 100 ? 16.720 -7.211 0.347 1.00 79.06 100 ALA A CA 1
ATOM 779 C C . ALA A 1 100 ? 16.889 -5.888 1.112 1.00 79.06 100 ALA A C 1
ATOM 781 O O . ALA A 1 100 ? 16.231 -5.691 2.133 1.00 79.06 100 ALA A O 1
ATOM 782 N N . ALA A 1 101 ? 17.716 -4.970 0.604 1.00 81.75 101 ALA A N 1
ATOM 783 C CA . ALA A 1 101 ? 17.896 -3.642 1.183 1.00 81.75 101 ALA A CA 1
ATOM 784 C C . ALA A 1 101 ? 16.607 -2.805 1.124 1.00 81.75 101 ALA A C 1
ATOM 786 O O . ALA A 1 101 ? 16.248 -2.181 2.122 1.00 81.75 101 ALA A O 1
ATOM 787 N N . ASP A 1 102 ? 15.887 -2.843 -0.002 1.00 86.62 102 ASP A N 1
ATOM 788 C CA . ASP A 1 102 ? 14.594 -2.168 -0.179 1.00 86.62 102 ASP A CA 1
ATOM 789 C C . ASP A 1 102 ? 13.550 -2.720 0.804 1.00 86.62 102 ASP A C 1
ATOM 791 O O . ASP A 1 102 ? 12.939 -1.965 1.559 1.00 86.62 102 ASP A O 1
ATOM 795 N N . ARG A 1 103 ? 13.431 -4.052 0.916 1.00 89.56 103 ARG A N 1
ATOM 796 C CA . ARG A 1 103 ? 12.560 -4.696 1.917 1.00 89.56 103 ARG A CA 1
ATOM 797 C C . ARG A 1 103 ? 12.949 -4.333 3.351 1.00 89.56 103 ARG A C 1
ATOM 799 O O . ARG A 1 103 ? 12.074 -4.123 4.188 1.00 89.56 103 ARG A O 1
ATOM 806 N N . GLY A 1 104 ? 14.244 -4.235 3.646 1.00 89.50 104 GLY A N 1
ATOM 807 C CA . GLY A 1 104 ? 14.740 -3.791 4.949 1.00 89.50 104 GLY A CA 1
ATOM 808 C C . GLY A 1 104 ? 14.416 -2.324 5.249 1.00 89.50 104 GLY A C 1
ATOM 809 O O . GLY A 1 104 ? 14.133 -1.986 6.395 1.00 89.50 104 GLY A O 1
ATOM 810 N N . ALA A 1 105 ? 14.436 -1.446 4.244 1.00 88.25 105 ALA A N 1
ATOM 811 C CA . ALA A 1 105 ? 14.015 -0.053 4.388 1.00 88.25 105 ALA A CA 1
ATOM 812 C C . ALA A 1 105 ? 12.505 0.064 4.624 1.00 88.25 105 ALA A C 1
ATOM 814 O O . ALA A 1 105 ? 12.091 0.768 5.540 1.00 88.25 105 ALA A O 1
ATOM 815 N N . MET A 1 106 ? 11.699 -0.689 3.870 1.00 90.31 106 MET A N 1
ATOM 816 C CA . MET A 1 106 ? 10.243 -0.706 4.028 1.00 90.31 106 MET A CA 1
ATOM 817 C C . MET A 1 106 ? 9.813 -1.186 5.418 1.00 90.31 106 MET A C 1
ATOM 819 O O . MET A 1 106 ? 8.976 -0.549 6.048 1.00 90.31 106 MET A O 1
ATOM 823 N N . ARG A 1 107 ? 10.422 -2.260 5.937 1.00 93.56 107 ARG A N 1
ATOM 824 C CA . ARG A 1 107 ? 10.137 -2.744 7.300 1.00 93.56 107 ARG A CA 1
ATOM 825 C C . ARG A 1 107 ? 10.510 -1.733 8.383 1.00 93.56 107 ARG A C 1
ATOM 827 O O . ARG A 1 107 ? 9.786 -1.613 9.362 1.00 93.56 107 ARG A O 1
ATOM 834 N N . ARG A 1 108 ? 11.615 -0.999 8.207 1.00 90.06 108 ARG A N 1
ATOM 835 C CA . ARG A 1 108 ? 12.013 0.066 9.142 1.00 90.06 108 ARG A CA 1
ATOM 836 C C . ARG A 1 108 ? 11.007 1.212 9.150 1.00 90.06 108 ARG A C 1
ATOM 838 O O . ARG A 1 108 ? 10.581 1.596 10.229 1.00 90.06 108 ARG A O 1
ATOM 845 N N . ALA A 1 109 ? 10.589 1.680 7.972 1.00 87.94 109 ALA A N 1
ATOM 846 C CA . ALA A 1 109 ? 9.560 2.714 7.857 1.00 87.94 109 ALA A CA 1
ATOM 847 C C . ALA A 1 109 ? 8.246 2.281 8.531 1.00 87.94 109 ALA A C 1
ATOM 849 O O . ALA A 1 109 ? 7.705 3.001 9.358 1.00 87.94 109 ALA A O 1
ATOM 850 N N . LEU A 1 110 ? 7.796 1.047 8.272 1.00 90.06 110 LEU A N 1
ATOM 851 C CA . LEU A 1 110 ? 6.607 0.482 8.920 1.00 90.06 110 LEU A CA 1
ATOM 852 C C . LEU A 1 110 ? 6.731 0.388 10.448 1.00 90.06 110 LEU A C 1
ATOM 854 O O . LEU A 1 110 ? 5.725 0.492 11.140 1.00 90.06 110 LEU A O 1
ATOM 858 N N . GLY A 1 111 ? 7.935 0.155 10.976 1.00 87.62 111 GLY A N 1
ATOM 859 C CA . GLY A 1 111 ? 8.177 0.081 12.417 1.00 87.62 111 GLY A CA 1
ATOM 860 C C . GLY A 1 111 ? 8.170 1.445 13.112 1.00 87.62 111 GLY A C 1
ATOM 861 O O . GLY A 1 111 ? 7.681 1.538 14.234 1.00 87.62 111 GLY A O 1
ATOM 862 N N . GLU A 1 112 ? 8.690 2.484 12.454 1.00 85.88 112 GLU A N 1
ATOM 863 C CA . GLU A 1 112 ? 8.760 3.849 12.996 1.00 85.88 112 GLU A CA 1
ATOM 864 C C . GLU A 1 112 ? 7.360 4.454 13.187 1.00 85.88 112 GLU A C 1
ATOM 866 O O . GLU A 1 112 ? 7.055 4.979 14.259 1.00 85.88 112 GLU A O 1
ATOM 871 N N . ASP A 1 113 ? 6.476 4.274 12.204 1.00 78.38 113 ASP A N 1
ATOM 872 C CA . ASP A 1 113 ? 5.125 4.849 12.226 1.00 78.38 113 ASP A CA 1
ATOM 873 C C . ASP A 1 113 ? 4.142 4.057 13.117 1.00 78.38 113 ASP A C 1
ATOM 875 O O . ASP A 1 113 ? 3.176 4.607 13.652 1.00 78.38 113 ASP A O 1
ATOM 879 N N . ALA A 1 114 ? 4.389 2.759 13.332 1.00 85.75 114 ALA A N 1
ATOM 880 C CA . ALA A 1 114 ? 3.443 1.854 13.991 1.00 85.75 114 ALA A CA 1
ATOM 881 C C . ALA A 1 114 ? 3.150 2.198 15.460 1.00 85.75 114 ALA A C 1
ATOM 883 O O . ALA A 1 114 ? 2.021 1.999 15.917 1.00 85.75 114 ALA A O 1
ATOM 884 N N . LEU A 1 115 ? 4.148 2.674 16.213 1.00 84.44 115 LEU A N 1
ATOM 885 C CA . LEU A 1 115 ? 4.003 2.911 17.655 1.00 84.44 115 LEU A CA 1
ATOM 886 C C . LEU A 1 115 ? 3.061 4.084 17.950 1.00 84.44 115 LEU A C 1
ATOM 888 O O . LEU A 1 115 ? 2.214 3.989 18.835 1.00 84.44 115 LEU A O 1
ATOM 892 N N . GLY A 1 116 ? 3.162 5.166 17.177 1.00 86.31 116 GLY A N 1
ATOM 893 C CA . GLY A 1 116 ? 2.292 6.329 17.355 1.00 86.31 116 GLY A CA 1
ATOM 894 C C . GLY A 1 116 ? 0.839 6.046 16.967 1.00 86.31 116 GLY A C 1
ATOM 895 O O . GLY A 1 116 ? -0.082 6.567 17.596 1.00 86.31 116 GLY A O 1
ATOM 896 N N . VAL A 1 117 ? 0.618 5.212 15.945 1.00 88.31 117 VAL A N 1
ATOM 897 C CA . VAL A 1 117 ? -0.731 4.862 15.476 1.00 88.31 117 VAL A CA 1
ATOM 898 C C . VAL A 1 117 ? -1.454 3.970 16.486 1.00 88.31 117 VAL A C 1
ATOM 900 O O . VAL A 1 117 ? -2.594 4.273 16.836 1.00 88.31 117 VAL A O 1
ATOM 903 N N . VAL A 1 118 ? -0.802 2.919 17.000 1.00 89.31 118 VAL A N 1
ATOM 904 C CA . VAL A 1 118 ? -1.448 1.987 17.942 1.00 89.31 118 VAL A CA 1
ATOM 905 C C . VAL A 1 118 ? -1.801 2.657 19.266 1.00 89.31 118 VAL A C 1
ATOM 907 O O . VAL A 1 118 ? -2.927 2.514 19.730 1.00 89.31 118 VAL A O 1
ATOM 910 N N . GLU A 1 119 ? -0.909 3.489 19.813 1.00 90.06 119 GLU A N 1
ATOM 911 C CA . GLU A 1 119 ? -1.174 4.212 21.061 1.00 90.06 119 GLU A CA 1
ATOM 912 C C . GLU A 1 119 ? -2.412 5.119 20.929 1.00 90.06 119 GLU A C 1
ATOM 914 O O . GLU A 1 119 ? -3.213 5.252 21.857 1.00 90.06 119 GLU A O 1
ATOM 919 N N . ARG A 1 120 ? -2.596 5.749 19.763 1.00 92.88 120 ARG A N 1
ATOM 920 C CA . ARG A 1 120 ? -3.767 6.593 19.492 1.00 92.88 120 ARG A CA 1
ATOM 921 C C . ARG A 1 120 ? -5.035 5.764 19.287 1.00 92.88 120 ARG A C 1
ATOM 923 O O . ARG A 1 120 ? -6.079 6.163 19.799 1.00 92.88 120 ARG A O 1
ATOM 930 N N . LEU A 1 121 ? -4.960 4.623 18.596 1.00 89.38 121 LEU A N 1
ATOM 931 C CA . LEU A 1 121 ? -6.098 3.708 18.434 1.00 89.38 121 LEU A CA 1
ATOM 932 C C . LEU A 1 121 ? -6.574 3.142 19.779 1.00 89.38 121 LEU A C 1
ATOM 934 O O . LEU A 1 121 ? -7.769 3.177 20.057 1.00 89.38 121 LEU A O 1
ATOM 938 N N . GLU A 1 122 ? -5.663 2.701 20.647 1.00 87.50 122 GLU A N 1
ATOM 939 C CA . GLU A 1 122 ? -6.000 2.169 21.978 1.00 87.50 122 GLU A CA 1
ATOM 940 C C . GLU A 1 122 ? -6.660 3.231 22.875 1.00 87.50 122 GLU A C 1
ATOM 942 O O . GLU A 1 122 ? -7.652 2.967 23.564 1.00 87.50 122 GLU A O 1
ATOM 947 N N . LYS A 1 123 ? -6.162 4.475 22.829 1.00 89.88 123 LYS A N 1
ATOM 948 C CA . LYS A 1 123 ? -6.795 5.611 23.523 1.00 89.88 123 LYS A CA 1
ATOM 949 C C . LYS A 1 123 ? -8.211 5.887 23.023 1.00 89.88 123 LYS A C 1
ATOM 951 O O . LYS A 1 123 ? -9.066 6.262 23.819 1.00 89.88 123 LYS A O 1
ATOM 956 N N . LEU A 1 124 ? -8.464 5.728 21.725 1.00 90.06 124 LEU A N 1
ATOM 957 C CA . LEU A 1 124 ? -9.803 5.895 21.159 1.00 90.06 124 LEU A CA 1
ATOM 958 C C . LEU A 1 124 ? -10.728 4.747 21.573 1.00 90.06 124 LEU A C 1
ATOM 960 O O . LEU A 1 124 ? -11.846 5.009 22.006 1.00 90.06 124 LEU A O 1
ATOM 964 N N . GLN A 1 125 ? -10.253 3.501 21.511 1.00 87.00 125 GLN A N 1
ATOM 965 C CA . GLN A 1 125 ? -11.039 2.306 21.833 1.00 87.00 125 GLN A CA 1
ATOM 966 C C . GLN A 1 125 ? -11.523 2.276 23.291 1.00 87.00 125 GLN A C 1
ATOM 968 O O . GLN A 1 125 ? -12.592 1.752 23.587 1.00 87.00 125 GLN A O 1
ATOM 973 N N . THR A 1 126 ? -10.744 2.846 24.210 1.00 83.69 126 THR A N 1
ATOM 974 C CA . THR A 1 126 ? -11.089 2.924 25.640 1.00 83.69 126 THR A CA 1
ATOM 975 C C . THR A 1 126 ? -12.049 4.071 25.986 1.00 83.69 126 THR A C 1
ATOM 977 O O . THR A 1 126 ? -12.534 4.146 27.116 1.00 83.69 126 THR A O 1
ATOM 980 N N . GLY A 1 127 ? -12.342 4.966 25.038 1.00 79.69 127 GLY A N 1
ATOM 981 C CA . GLY A 1 127 ? -13.299 6.056 25.206 1.00 79.69 127 GLY A CA 1
ATOM 982 C C . GLY A 1 127 ? -14.744 5.625 24.947 1.00 79.69 127 GLY A C 1
ATOM 983 O O . GLY A 1 127 ? -15.014 4.620 24.298 1.00 79.69 127 GLY A O 1
ATOM 984 N N . SER A 1 128 ? -15.710 6.420 25.415 1.00 81.00 128 SER A N 1
ATOM 985 C CA . SER A 1 128 ? -17.105 6.265 24.990 1.00 81.00 128 SER A CA 1
ATOM 986 C C . SER A 1 128 ? -17.262 6.809 23.566 1.00 81.00 128 SER A C 1
ATOM 988 O O . SER A 1 128 ? -17.338 8.027 23.377 1.00 81.00 128 SER A O 1
ATOM 990 N N . LEU A 1 129 ? -17.271 5.918 22.579 1.00 86.94 129 LEU A N 1
ATOM 991 C CA . LEU A 1 129 ? -17.479 6.246 21.170 1.00 86.94 129 LEU A CA 1
ATOM 992 C C . LEU A 1 129 ? -18.944 6.016 20.771 1.00 86.94 129 LEU A C 1
ATOM 994 O O . LEU A 1 129 ? -19.608 5.126 21.303 1.00 86.94 129 LEU A O 1
ATOM 998 N N . ASP A 1 130 ? -19.457 6.813 19.835 1.00 89.50 130 ASP A N 1
ATOM 999 C CA . ASP A 1 130 ? -20.666 6.448 19.092 1.00 89.50 130 ASP A CA 1
ATOM 1000 C C . ASP A 1 130 ? -20.376 5.263 18.148 1.00 89.50 130 ASP A C 1
ATOM 1002 O O . ASP A 1 130 ? -19.215 4.948 17.885 1.00 89.50 130 ASP A O 1
ATOM 1006 N N . SER A 1 131 ? -21.417 4.596 17.638 1.00 87.94 131 SER A N 1
ATOM 1007 C CA . SER A 1 131 ? -21.249 3.377 16.834 1.00 87.94 131 SER A CA 1
ATOM 1008 C C . SER A 1 131 ? -20.465 3.607 15.539 1.00 87.94 131 SER A C 1
ATOM 1010 O O . SER A 1 131 ? -19.637 2.779 15.190 1.00 87.94 131 SER A O 1
ATOM 1012 N N . GLU A 1 132 ? -20.656 4.742 14.857 1.00 88.75 132 GLU A N 1
ATOM 1013 C CA . GLU A 1 132 ? -19.931 5.037 13.611 1.00 88.75 132 GLU A CA 1
ATOM 1014 C C . GLU A 1 132 ? -18.434 5.246 13.883 1.00 88.75 132 GLU A C 1
ATOM 1016 O O . GLU A 1 132 ? -17.575 4.725 13.169 1.00 88.75 132 GLU A O 1
ATOM 1021 N N . THR A 1 133 ? -18.104 5.979 14.950 1.00 89.56 133 THR A N 1
ATOM 1022 C CA . THR A 1 133 ? -1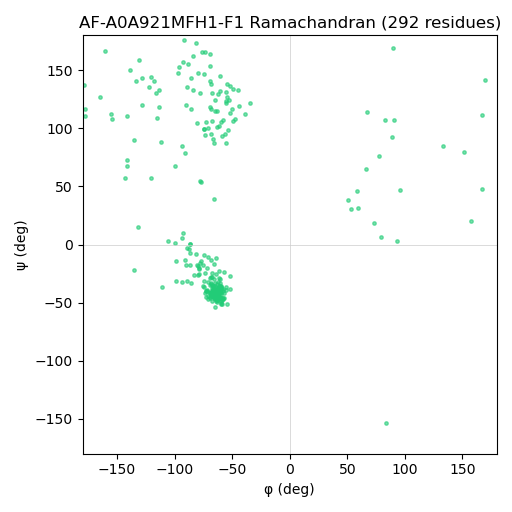6.708 6.172 15.359 1.00 89.56 133 THR A CA 1
ATOM 1023 C C . THR A 1 133 ? -16.079 4.870 15.865 1.00 89.56 133 THR A C 1
ATOM 1025 O O . THR A 1 133 ? -14.893 4.643 15.623 1.00 89.56 133 THR A O 1
ATOM 1028 N N . ALA A 1 134 ? -16.844 4.008 16.541 1.00 91.06 134 ALA A N 1
ATOM 1029 C CA . ALA A 1 134 ? -16.377 2.699 16.992 1.00 91.06 134 ALA A CA 1
ATOM 1030 C C . ALA A 1 134 ? -16.034 1.777 15.809 1.00 91.06 134 ALA A C 1
ATOM 1032 O O . ALA A 1 134 ? -14.912 1.272 15.767 1.00 91.06 134 ALA A O 1
ATOM 1033 N N . ASP A 1 135 ? -16.926 1.657 14.819 1.00 91.12 135 ASP A N 1
ATOM 1034 C CA . ASP A 1 135 ? -16.707 0.856 13.603 1.00 91.12 135 ASP A CA 1
ATOM 1035 C C . ASP A 1 135 ? -15.448 1.322 12.852 1.00 91.12 135 ASP A C 1
ATOM 1037 O O . ASP A 1 135 ? -14.635 0.529 12.375 1.00 91.12 135 ASP A O 1
ATOM 1041 N N . LEU A 1 136 ? -15.239 2.641 12.786 1.00 90.00 136 LEU A N 1
ATOM 1042 C CA . LEU A 1 136 ? -14.058 3.223 12.162 1.00 90.00 136 LEU A CA 1
ATOM 1043 C C . LEU A 1 136 ? -12.759 2.864 12.901 1.00 90.00 136 LEU A C 1
ATOM 1045 O O . LEU A 1 136 ? -11.738 2.607 12.259 1.00 90.00 136 LEU A O 1
ATOM 1049 N N . VAL A 1 137 ? -12.776 2.888 14.237 1.00 91.94 137 VAL A N 1
ATOM 1050 C CA . VAL A 1 137 ? -11.621 2.521 15.069 1.00 91.94 137 VAL A CA 1
ATOM 1051 C C . VAL A 1 137 ? -11.330 1.025 14.957 1.00 91.94 137 VAL A C 1
ATOM 1053 O O . VAL A 1 137 ? -10.163 0.664 14.810 1.00 91.94 137 VAL A O 1
ATOM 1056 N N . GLU A 1 138 ? -12.358 0.174 14.961 1.00 93.00 138 GLU A N 1
ATOM 1057 C CA . GLU A 1 138 ? -12.229 -1.274 14.758 1.00 93.00 138 GLU A CA 1
ATOM 1058 C C . GLU A 1 138 ? -11.595 -1.588 13.400 1.00 93.00 138 GLU A C 1
ATOM 1060 O O . GLU A 1 138 ? -10.553 -2.240 13.336 1.00 93.00 138 GLU A O 1
ATOM 1065 N N . HIS A 1 139 ? -12.117 -0.994 12.327 1.00 92.56 139 HIS A N 1
ATOM 1066 C CA . HIS A 1 139 ? -11.539 -1.129 10.993 1.00 92.56 139 HIS A CA 1
ATOM 1067 C C . HIS A 1 139 ? -10.070 -0.655 10.931 1.00 92.56 139 HIS A C 1
ATOM 1069 O O . HIS A 1 139 ? -9.219 -1.269 10.282 1.00 92.56 139 HIS A O 1
ATOM 1075 N N . GLY A 1 140 ? -9.734 0.428 11.643 1.00 92.62 140 GLY A N 1
ATOM 1076 C CA . GLY A 1 140 ? -8.355 0.906 11.775 1.00 92.62 140 GLY A CA 1
ATOM 1077 C C . GLY A 1 140 ? -7.434 -0.077 12.509 1.00 92.62 140 GLY A C 1
ATOM 1078 O O . GLY A 1 140 ? -6.285 -0.264 12.098 1.00 92.62 140 GLY A O 1
ATOM 1079 N N . LEU A 1 141 ? -7.930 -0.729 13.564 1.00 94.06 141 LEU A N 1
ATOM 1080 C CA . LEU A 1 141 ? -7.211 -1.765 14.312 1.00 94.06 141 LEU A CA 1
ATOM 1081 C C . LEU A 1 141 ? -6.981 -3.024 13.466 1.00 94.06 141 LEU A C 1
ATOM 1083 O O . LEU A 1 141 ? -5.882 -3.584 13.502 1.00 94.06 141 LEU A O 1
ATOM 1087 N N . ASP A 1 142 ? -7.958 -3.427 12.654 1.00 94.50 142 ASP A N 1
ATOM 1088 C CA . ASP A 1 142 ? -7.819 -4.553 11.727 1.00 94.50 142 ASP A CA 1
ATOM 1089 C C . ASP A 1 142 ? -6.754 -4.286 10.663 1.00 94.50 142 ASP A C 1
ATOM 1091 O O . ASP A 1 142 ? -5.858 -5.114 10.441 1.00 94.50 142 ASP A O 1
ATOM 1095 N N . ALA A 1 143 ? -6.791 -3.096 10.055 1.00 94.50 143 ALA A N 1
ATOM 1096 C CA . ALA A 1 143 ? -5.784 -2.660 9.096 1.00 94.50 143 ALA A CA 1
ATOM 1097 C C . ALA A 1 143 ? -4.381 -2.643 9.728 1.00 94.50 143 ALA A C 1
ATOM 1099 O O . ALA A 1 143 ? -3.438 -3.203 9.159 1.00 94.50 143 ALA A O 1
ATOM 1100 N N . TYR A 1 144 ? -4.245 -2.077 10.933 1.00 94.88 144 TYR A N 1
ATOM 1101 C CA . TYR A 1 144 ? -2.990 -2.069 11.688 1.00 94.88 144 TYR A CA 1
ATOM 1102 C C . TYR A 1 144 ? -2.484 -3.490 11.982 1.00 94.88 144 TYR A C 1
ATOM 1104 O O . TYR A 1 144 ? -1.326 -3.818 11.705 1.00 94.88 144 TYR A O 1
ATOM 1112 N N . GLY A 1 145 ? -3.356 -4.362 12.494 1.00 94.88 145 GLY A N 1
ATOM 1113 C CA . GLY A 1 145 ? -3.019 -5.742 12.824 1.00 94.88 145 GLY A CA 1
ATOM 1114 C C . GLY A 1 145 ? -2.551 -6.530 11.599 1.00 94.88 145 GLY A C 1
ATOM 1115 O O . GLY A 1 145 ? -1.560 -7.262 11.668 1.00 94.88 145 GLY A O 1
ATOM 1116 N N . LEU A 1 146 ? -3.211 -6.353 10.451 1.00 96.00 146 LEU A N 1
ATOM 1117 C CA . LEU A 1 146 ? -2.786 -6.946 9.181 1.00 96.00 146 LEU A CA 1
ATOM 1118 C C . LEU A 1 146 ? -1.446 -6.387 8.704 1.00 96.00 146 LEU A C 1
ATOM 1120 O O . LEU A 1 146 ? -0.576 -7.170 8.314 1.00 96.00 146 LEU A O 1
ATOM 1124 N N . ALA A 1 147 ? -1.262 -5.065 8.754 1.00 95.38 147 ALA A N 1
ATOM 1125 C CA . ALA A 1 147 ? -0.015 -4.412 8.369 1.00 95.38 147 ALA A CA 1
ATOM 1126 C C . ALA A 1 147 ? 1.165 -4.964 9.178 1.00 95.38 147 ALA A C 1
ATOM 1128 O O . ALA A 1 147 ? 2.189 -5.339 8.602 1.00 95.38 147 ALA A O 1
ATOM 1129 N N . ARG A 1 148 ? 1.001 -5.089 10.502 1.00 95.25 148 ARG A N 1
ATOM 1130 C CA . ARG A 1 148 ? 2.033 -5.615 11.402 1.00 95.25 148 ARG A CA 1
ATOM 1131 C C . ARG A 1 148 ? 2.368 -7.071 11.090 1.00 95.25 148 ARG A C 1
ATOM 1133 O O . ARG A 1 148 ? 3.541 -7.390 10.906 1.00 95.25 148 ARG A O 1
ATOM 1140 N N . ARG A 1 149 ? 1.351 -7.929 10.929 1.00 95.06 149 ARG A N 1
ATOM 1141 C CA . ARG A 1 149 ? 1.543 -9.341 10.549 1.00 95.06 149 ARG A CA 1
ATOM 1142 C C . ARG A 1 149 ? 2.300 -9.486 9.228 1.00 95.06 149 ARG A C 1
ATOM 1144 O O . ARG A 1 149 ? 3.184 -10.327 9.128 1.00 95.06 149 ARG A O 1
ATOM 1151 N N . ILE A 1 150 ? 1.986 -8.662 8.224 1.00 95.25 150 ILE A N 1
ATOM 1152 C CA . ILE A 1 150 ? 2.717 -8.658 6.948 1.00 95.25 150 ILE A CA 1
ATOM 1153 C C . ILE A 1 150 ? 4.161 -8.185 7.140 1.00 95.25 150 ILE A C 1
ATOM 1155 O O . ILE A 1 150 ? 5.081 -8.787 6.589 1.00 95.25 150 ILE A O 1
ATOM 1159 N N . ALA A 1 151 ? 4.373 -7.104 7.888 1.00 93.88 151 ALA A N 1
ATOM 1160 C CA . ALA A 1 151 ? 5.700 -6.533 8.092 1.00 93.88 151 ALA A CA 1
ATOM 1161 C C . ALA A 1 151 ? 6.652 -7.515 8.796 1.00 93.88 151 ALA A C 1
ATOM 1163 O O . ALA A 1 151 ? 7.821 -7.621 8.408 1.00 93.88 151 ALA A O 1
ATOM 1164 N N . ASP A 1 152 ? 6.134 -8.242 9.790 1.00 93.44 152 ASP A N 1
ATOM 1165 C CA . ASP A 1 152 ? 6.887 -9.206 10.596 1.00 93.44 152 ASP A CA 1
ATOM 1166 C C . ASP A 1 152 ? 7.106 -10.552 9.892 1.00 93.44 152 ASP A C 1
ATOM 1168 O O . ASP A 1 152 ? 8.044 -11.277 10.228 1.00 93.44 152 ASP A O 1
ATOM 1172 N N . ASP A 1 153 ? 6.305 -10.878 8.876 1.00 94.75 153 ASP A N 1
ATOM 1173 C CA . ASP A 1 153 ? 6.517 -12.074 8.068 1.00 94.75 153 ASP A CA 1
ATOM 1174 C C . ASP A 1 153 ? 7.794 -11.939 7.212 1.00 94.75 153 ASP A C 1
ATOM 1176 O O . ASP A 1 153 ? 7.930 -11.083 6.325 1.00 94.75 153 ASP A O 1
ATOM 1180 N N . GLY A 1 154 ? 8.771 -12.811 7.478 1.00 90.00 154 GLY A N 1
ATOM 1181 C CA . GLY A 1 154 ? 10.033 -12.882 6.740 1.00 90.00 154 GLY A CA 1
ATOM 1182 C C . GLY A 1 154 ? 9.856 -13.282 5.271 1.00 90.00 154 GLY A C 1
ATOM 1183 O O . GLY A 1 154 ? 10.676 -12.892 4.428 1.00 90.00 154 GLY A O 1
ATOM 1184 N N . ALA A 1 155 ? 8.773 -13.998 4.949 1.00 91.88 155 ALA A N 1
ATOM 1185 C CA . ALA A 1 155 ? 8.419 -14.399 3.593 1.00 91.88 155 ALA A CA 1
ATOM 1186 C C . ALA A 1 155 ? 7.797 -13.257 2.770 1.00 91.88 155 ALA A C 1
ATOM 1188 O O . ALA A 1 155 ? 7.776 -13.355 1.539 1.00 91.88 155 ALA A O 1
ATOM 1189 N N . SER A 1 156 ? 7.379 -12.157 3.412 1.00 93.88 156 SER A N 1
ATOM 1190 C CA . SER A 1 156 ? 6.793 -11.002 2.729 1.00 93.88 156 SER A CA 1
ATOM 1191 C C . SER A 1 156 ? 7.707 -10.442 1.643 1.00 93.88 156 SER A C 1
ATOM 1193 O O . SER A 1 156 ? 8.914 -10.186 1.833 1.00 93.88 156 SER A O 1
ATOM 1195 N N . ARG A 1 157 ? 7.090 -10.248 0.479 1.00 92.75 157 ARG A N 1
ATOM 1196 C CA . ARG A 1 157 ? 7.706 -9.707 -0.731 1.00 92.75 157 ARG A CA 1
ATOM 1197 C C . ARG A 1 157 ? 7.528 -8.191 -0.790 1.00 92.75 157 ARG A C 1
ATOM 1199 O O . ARG A 1 157 ? 6.896 -7.585 0.070 1.00 92.75 157 ARG A O 1
ATOM 1206 N N . GLU A 1 158 ? 8.115 -7.557 -1.799 1.00 93.31 158 GLU A N 1
ATOM 1207 C CA . GLU A 1 158 ? 8.010 -6.109 -1.993 1.00 93.31 158 GLU A CA 1
ATOM 1208 C C . GLU A 1 158 ? 6.558 -5.637 -2.183 1.00 93.31 158 GLU A C 1
ATOM 1210 O O . GLU A 1 158 ? 6.203 -4.576 -1.679 1.00 93.31 158 GLU A O 1
ATOM 1215 N N . ASP A 1 159 ? 5.709 -6.420 -2.862 1.00 94.62 159 ASP A N 1
ATOM 1216 C CA . ASP A 1 159 ? 4.284 -6.106 -3.028 1.00 94.62 159 ASP A CA 1
ATOM 1217 C C . ASP A 1 159 ? 3.515 -6.183 -1.709 1.00 94.62 159 ASP A C 1
ATOM 1219 O O . ASP A 1 159 ? 2.673 -5.320 -1.462 1.00 94.62 159 ASP A O 1
ATOM 1223 N N . ASP A 1 160 ? 3.834 -7.159 -0.858 1.00 95.69 160 ASP A N 1
ATOM 1224 C CA . ASP A 1 160 ? 3.224 -7.297 0.466 1.00 95.69 160 ASP A CA 1
ATOM 1225 C C . ASP A 1 160 ? 3.622 -6.150 1.392 1.00 95.69 160 ASP A C 1
ATOM 1227 O O . ASP A 1 160 ? 2.767 -5.563 2.047 1.00 95.69 160 ASP A O 1
ATOM 1231 N N . LEU A 1 161 ? 4.904 -5.775 1.412 1.00 95.56 161 LEU A N 1
ATOM 1232 C CA . LEU A 1 161 ? 5.381 -4.664 2.239 1.00 95.56 161 LEU A CA 1
ATOM 1233 C C . LEU A 1 161 ? 4.811 -3.316 1.779 1.00 95.56 161 LEU A C 1
ATOM 1235 O O . LEU A 1 161 ? 4.428 -2.504 2.617 1.00 95.56 161 LEU A O 1
ATOM 1239 N N . ALA A 1 162 ? 4.681 -3.095 0.468 1.00 94.38 162 ALA A N 1
ATOM 1240 C CA . ALA A 1 162 ? 3.956 -1.935 -0.049 1.00 94.38 162 ALA A CA 1
ATOM 1241 C C . ALA A 1 162 ? 2.469 -1.966 0.357 1.00 94.38 162 ALA A C 1
ATOM 1243 O O . ALA A 1 162 ? 1.901 -0.932 0.699 1.00 94.38 162 ALA A O 1
ATOM 1244 N N . GLY A 1 163 ? 1.850 -3.151 0.386 1.00 94.75 163 GLY A N 1
ATOM 1245 C CA . GLY A 1 163 ? 0.490 -3.341 0.893 1.00 94.75 163 GLY A CA 1
ATOM 1246 C C . GLY A 1 163 ? 0.357 -3.041 2.385 1.00 94.75 163 GLY A C 1
ATOM 1247 O O . GLY A 1 163 ? -0.589 -2.379 2.798 1.00 94.75 163 GLY A O 1
ATOM 1248 N N . ALA A 1 164 ? 1.338 -3.434 3.196 1.00 95.25 164 ALA A N 1
ATOM 1249 C CA . ALA A 1 164 ? 1.383 -3.091 4.615 1.00 95.25 164 ALA A CA 1
ATOM 1250 C C . ALA A 1 164 ? 1.467 -1.572 4.844 1.00 95.25 164 ALA A C 1
ATOM 1252 O O . ALA A 1 164 ? 0.836 -1.067 5.767 1.00 95.25 164 ALA A O 1
ATOM 1253 N N . MET A 1 165 ? 2.180 -0.830 3.987 1.00 92.62 165 MET A N 1
ATOM 1254 C CA . MET A 1 165 ? 2.214 0.641 4.054 1.00 92.62 165 MET A CA 1
ATOM 1255 C C . MET A 1 165 ? 0.841 1.256 3.779 1.00 92.62 165 MET A C 1
ATOM 1257 O O . MET A 1 165 ? 0.440 2.201 4.452 1.00 92.62 165 MET A O 1
ATOM 1261 N N . VAL A 1 166 ? 0.097 0.695 2.823 1.00 93.38 166 VAL A N 1
ATOM 1262 C CA . VAL A 1 166 ? -1.279 1.119 2.521 1.00 93.38 166 VAL A CA 1
ATOM 1263 C C . VAL A 1 166 ? -2.188 0.875 3.723 1.00 93.38 166 VAL A C 1
ATOM 1265 O O . VAL A 1 166 ? -2.909 1.780 4.134 1.00 93.38 166 VAL A O 1
ATOM 1268 N N . LEU A 1 167 ? -2.120 -0.319 4.315 1.00 94.56 167 LEU A N 1
ATOM 1269 C CA . LEU A 1 167 ? -2.903 -0.677 5.498 1.00 94.56 167 LEU A CA 1
ATOM 1270 C C . LEU A 1 167 ? -2.563 0.212 6.709 1.00 94.56 167 LEU A C 1
ATOM 1272 O O . LEU A 1 167 ? -3.467 0.640 7.420 1.00 94.56 167 LEU A O 1
ATOM 1276 N N . MET A 1 168 ? -1.288 0.564 6.904 1.00 92.56 168 MET A N 1
ATOM 1277 C CA . MET A 1 168 ? -0.885 1.523 7.938 1.00 92.56 168 MET A CA 1
ATOM 1278 C C . MET A 1 168 ? -1.484 2.915 7.687 1.00 92.56 168 MET A C 1
ATOM 1280 O O . MET A 1 168 ? -2.000 3.540 8.610 1.00 92.56 168 MET A O 1
ATOM 1284 N N . GLY A 1 169 ? -1.497 3.376 6.432 1.00 89.81 169 GLY A N 1
ATOM 1285 C CA . GLY A 1 169 ? -2.153 4.631 6.058 1.00 89.81 169 GLY A CA 1
ATOM 1286 C C . GLY A 1 169 ? -3.669 4.618 6.298 1.00 89.81 169 GLY A C 1
ATOM 1287 O O . GLY A 1 169 ? -4.239 5.637 6.688 1.00 89.81 169 GLY A O 1
ATOM 1288 N N . ILE 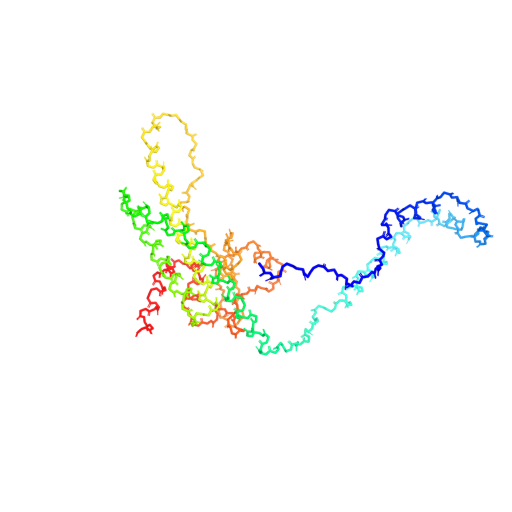A 1 170 ? -4.331 3.468 6.122 1.00 91.44 170 ILE A N 1
ATOM 1289 C CA . ILE A 1 170 ? -5.754 3.288 6.462 1.00 91.44 170 ILE A CA 1
ATOM 1290 C C . ILE A 1 170 ? -5.964 3.405 7.973 1.00 91.44 170 ILE A C 1
ATOM 1292 O O . ILE A 1 170 ? -6.852 4.145 8.402 1.00 91.44 170 ILE A O 1
ATOM 1296 N N . ALA A 1 171 ? -5.117 2.752 8.773 1.00 92.50 171 ALA A N 1
ATOM 1297 C CA . ALA A 1 171 ? -5.156 2.855 10.229 1.00 92.50 171 ALA A CA 1
ATOM 1298 C C . ALA A 1 171 ? -4.951 4.307 10.706 1.00 92.50 171 ALA A C 1
ATOM 1300 O O . ALA A 1 171 ? -5.730 4.820 11.509 1.00 92.50 171 ALA A O 1
ATOM 1301 N N . GLU A 1 172 ? -3.967 5.022 10.155 1.00 91.25 172 GLU A N 1
ATOM 1302 C CA . GLU A 1 172 ? -3.722 6.432 10.483 1.00 91.25 172 GLU A CA 1
ATOM 1303 C C . GLU A 1 172 ? -4.902 7.342 10.087 1.00 91.25 172 GLU A C 1
ATOM 1305 O O . GLU A 1 172 ? -5.295 8.251 10.834 1.00 91.25 172 GLU A O 1
ATOM 1310 N N . ALA A 1 173 ? -5.511 7.090 8.926 1.00 88.94 173 ALA A N 1
ATOM 1311 C CA . ALA A 1 173 ? -6.687 7.823 8.476 1.00 88.94 173 ALA A CA 1
ATOM 1312 C C . ALA A 1 173 ? -7.911 7.553 9.363 1.00 88.94 173 ALA A C 1
ATOM 1314 O O . ALA A 1 173 ? -8.708 8.468 9.592 1.00 88.94 173 ALA A O 1
ATOM 1315 N N . ALA A 1 174 ? -8.066 6.329 9.874 1.00 90.38 174 ALA A N 1
ATOM 1316 C CA . ALA A 1 174 ? -9.104 5.980 10.838 1.00 90.38 174 ALA A CA 1
ATOM 1317 C C . ALA A 1 174 ? -8.929 6.760 12.149 1.00 90.38 174 ALA A C 1
ATOM 1319 O O . ALA A 1 174 ? -9.858 7.458 12.560 1.00 90.38 174 ALA A O 1
ATOM 1320 N N . VAL A 1 175 ? -7.719 6.766 12.725 1.00 90.56 175 VAL A N 1
ATOM 1321 C CA . VAL A 1 175 ? -7.392 7.563 13.925 1.00 90.56 175 VAL A CA 1
ATOM 1322 C C . VAL A 1 175 ? -7.714 9.038 13.717 1.00 90.56 175 VAL A C 1
ATOM 1324 O O . VAL A 1 175 ? -8.404 9.658 14.524 1.00 90.56 175 VAL A O 1
ATOM 1327 N N . THR A 1 176 ? -7.228 9.618 12.620 1.00 90.38 176 THR A N 1
ATOM 1328 C CA . THR A 1 176 ? -7.375 11.054 12.348 1.00 90.38 176 THR A CA 1
ATOM 1329 C C . THR A 1 176 ? -8.844 11.456 12.205 1.00 90.38 176 THR A C 1
ATOM 1331 O O . THR A 1 176 ? -9.258 12.517 12.688 1.00 90.38 176 THR A O 1
ATOM 1334 N N . ARG A 1 177 ? -9.651 10.609 11.559 1.00 89.06 177 ARG A N 1
ATOM 1335 C CA . ARG A 1 177 ? -11.094 10.820 11.414 1.00 89.06 177 ARG A CA 1
ATOM 1336 C C . ARG A 1 177 ? -11.828 10.667 12.748 1.00 89.06 177 ARG A C 1
ATOM 1338 O O . ARG A 1 177 ? -12.602 11.560 13.086 1.00 89.06 177 ARG A O 1
ATOM 1345 N N . ALA A 1 178 ? -11.533 9.627 13.525 1.00 90.19 178 ALA A N 1
ATOM 1346 C CA . ALA A 1 178 ? -12.134 9.408 14.840 1.00 90.19 178 ALA A CA 1
ATOM 1347 C C . ALA A 1 178 ? -11.829 10.562 15.815 1.00 90.19 178 ALA A C 1
ATOM 1349 O O . ALA A 1 178 ? -12.732 11.132 16.427 1.00 90.19 178 ALA A O 1
ATOM 1350 N N . GLU A 1 179 ? -10.573 11.013 15.889 1.00 90.31 179 GLU A N 1
ATOM 1351 C CA . GLU A 1 179 ? -10.198 12.178 16.701 1.00 90.31 179 GLU A CA 1
ATOM 1352 C C . GLU A 1 179 ? -10.917 13.460 16.255 1.00 90.31 179 GLU A C 1
ATOM 1354 O O . GLU A 1 179 ? -11.293 14.297 17.083 1.00 90.31 179 GLU A O 1
ATOM 1359 N N . SER A 1 180 ? -11.107 13.634 14.946 1.00 88.94 180 SER A N 1
ATOM 1360 C CA . SER A 1 180 ? -11.827 14.785 14.397 1.00 88.94 180 SER A CA 1
ATOM 1361 C C . SER A 1 180 ? -13.312 14.745 14.763 1.00 88.94 180 SER A C 1
ATOM 1363 O O . SER A 1 180 ? -13.849 15.778 15.175 1.00 88.94 180 SER A O 1
ATOM 1365 N N . ALA A 1 181 ? -13.945 13.568 14.689 1.00 87.44 181 ALA A N 1
ATOM 1366 C CA . ALA A 1 181 ? -15.341 13.348 15.062 1.00 87.44 181 ALA A CA 1
ATOM 1367 C C . ALA A 1 181 ? -15.591 13.711 16.536 1.00 87.44 181 ALA A C 1
ATOM 1369 O O . ALA A 1 181 ? -16.464 14.536 16.834 1.00 87.44 181 ALA A O 1
ATOM 1370 N N . LEU A 1 182 ? -14.733 13.230 17.443 1.00 85.06 182 LEU A N 1
ATOM 1371 C CA . LEU A 1 182 ? -14.795 13.546 18.876 1.00 85.06 182 LEU A CA 1
ATOM 1372 C C . LEU A 1 182 ? -14.663 15.054 19.153 1.00 85.06 182 LEU A C 1
ATOM 1374 O O . LEU A 1 182 ? -15.402 15.625 19.963 1.00 85.06 182 LEU A O 1
ATOM 1378 N N . ARG A 1 183 ? -13.762 15.746 18.441 1.00 84.38 183 ARG A N 1
ATOM 1379 C CA . ARG A 1 183 ? -13.593 17.207 18.566 1.00 84.38 183 ARG A CA 1
ATOM 1380 C C . ARG A 1 183 ? -14.805 17.982 18.048 1.00 84.38 183 ARG A C 1
ATOM 1382 O O . ARG A 1 183 ? -15.146 19.021 18.622 1.00 84.38 183 ARG A O 1
ATOM 1389 N N . SER A 1 184 ? -15.441 17.524 16.969 1.00 79.06 184 SER A N 1
ATOM 1390 C CA . SER A 1 184 ? -16.653 18.156 16.435 1.00 79.06 184 SER A CA 1
ATOM 1391 C C . SER A 1 184 ? -17.878 17.923 17.317 1.00 79.06 184 SER A C 1
ATOM 1393 O O . SER A 1 184 ? -18.613 18.880 17.566 1.00 79.06 184 SER A O 1
ATOM 1395 N N . GLY A 1 185 ? -18.045 16.719 17.877 1.00 64.81 185 GLY A N 1
ATOM 1396 C CA . GLY A 1 185 ? -19.117 16.409 18.828 1.00 64.81 185 GLY A CA 1
ATOM 1397 C C . GLY A 1 185 ? -19.042 17.279 20.086 1.00 64.81 185 GLY A C 1
ATOM 1398 O O . GLY A 1 185 ? -20.046 17.832 20.529 1.00 64.81 185 GLY A O 1
ATOM 1399 N N . SER A 1 186 ? -17.829 17.540 20.586 1.00 57.19 186 SER A N 1
ATOM 1400 C CA . SER A 1 186 ? -17.595 18.434 21.732 1.00 57.19 186 SER A CA 1
ATOM 1401 C C . SER A 1 186 ? -17.916 19.918 21.447 1.00 57.19 186 SER A C 1
ATOM 1403 O O . SER A 1 186 ? -18.291 20.672 22.349 1.00 57.19 186 SER A O 1
ATOM 1405 N N . ARG A 1 187 ? -17.815 20.368 20.186 1.00 54.94 187 ARG A N 1
ATOM 1406 C CA . ARG A 1 187 ? -18.109 21.759 19.771 1.00 54.94 187 ARG A CA 1
ATOM 1407 C C . ARG A 1 187 ? -19.559 21.991 19.331 1.00 54.94 187 ARG A C 1
ATOM 1409 O O . ARG A 1 187 ? -19.979 23.148 1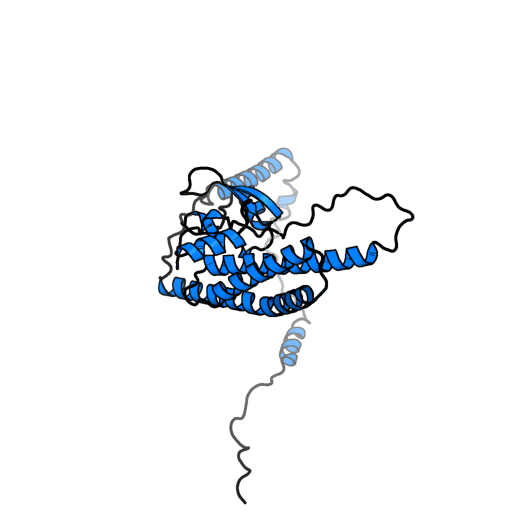9.268 1.00 54.94 187 ARG A O 1
ATOM 1416 N N . GLY A 1 188 ? -20.329 20.928 19.090 1.00 47.75 188 GLY A N 1
ATOM 1417 C CA . GLY A 1 188 ? -21.738 20.984 18.681 1.00 47.75 188 GLY A CA 1
ATOM 1418 C C . GLY A 1 188 ? -22.695 21.566 19.730 1.00 47.75 188 GLY A C 1
ATOM 1419 O O . GLY A 1 188 ? -23.774 22.025 19.377 1.00 47.75 188 GLY A O 1
ATOM 1420 N N . SER A 1 189 ? -22.287 21.656 21.001 1.00 49.16 189 SER A N 1
ATOM 1421 C CA . SER A 1 189 ? -23.129 22.209 22.075 1.00 49.16 189 SER A CA 1
ATOM 1422 C C . SER A 1 189 ? -23.047 23.740 22.239 1.00 49.16 189 SER A C 1
ATOM 1424 O O . SER A 1 189 ? -23.686 24.278 23.142 1.00 49.16 189 SER A O 1
ATOM 1426 N N . ARG A 1 190 ? -22.256 24.476 21.434 1.00 50.91 190 ARG A N 1
ATOM 1427 C CA . ARG A 1 190 ? -21.995 25.916 21.684 1.00 50.91 190 ARG A CA 1
ATOM 1428 C C . ARG A 1 190 ? -22.143 26.885 20.505 1.00 50.91 190 ARG A C 1
ATOM 1430 O O . ARG A 1 190 ? -21.695 28.023 20.622 1.00 50.91 190 ARG A O 1
ATOM 1437 N N . ARG A 1 191 ? -22.779 26.503 19.391 1.00 45.81 191 ARG A N 1
ATOM 1438 C CA . ARG A 1 191 ? -23.096 27.448 18.297 1.00 45.81 191 ARG A CA 1
ATOM 1439 C C . ARG A 1 191 ? -24.460 27.188 17.660 1.00 45.81 191 ARG A C 1
ATOM 1441 O O . ARG A 1 191 ? -24.559 26.778 16.512 1.00 45.81 191 ARG A O 1
ATOM 1448 N N . ALA A 1 192 ? -25.504 27.522 18.408 1.00 45.12 192 ALA A N 1
ATOM 1449 C CA . ALA A 1 192 ? -26.786 27.937 17.851 1.00 45.12 192 ALA A CA 1
ATOM 1450 C C . ALA A 1 192 ? -26.873 29.475 17.902 1.00 45.12 192 ALA A C 1
ATOM 1452 O O . ALA A 1 192 ? -27.618 30.025 18.700 1.00 45.12 192 ALA A O 1
ATOM 1453 N N . SER A 1 193 ? -26.048 30.174 17.112 1.00 44.78 193 SER A N 1
ATOM 1454 C CA . SER A 1 193 ? -26.294 31.563 16.681 1.00 44.78 193 SER A CA 1
ATOM 1455 C C . SER A 1 193 ? -25.185 32.061 15.744 1.00 44.78 193 SER A C 1
ATOM 1457 O O . SER A 1 193 ? -24.028 32.198 16.129 1.00 44.78 193 SER A O 1
ATOM 1459 N N . GLY A 1 194 ? -25.569 32.370 14.503 1.00 36.94 194 GLY A N 1
ATOM 1460 C CA . GLY A 1 194 ? -24.853 33.309 13.635 1.00 36.94 194 GLY A CA 1
ATOM 1461 C C . GLY A 1 194 ? -23.775 32.725 12.718 1.00 36.94 194 GLY A C 1
ATOM 1462 O O . GLY A 1 194 ? -22.661 32.447 13.147 1.00 36.94 194 GLY A O 1
ATOM 1463 N N . GLY A 1 195 ? -24.075 32.671 11.417 1.00 34.41 195 GLY A N 1
ATOM 1464 C CA . GLY A 1 195 ? -23.045 32.707 10.375 1.00 34.41 195 GLY A CA 1
ATOM 1465 C C . GLY A 1 195 ? -23.209 31.662 9.282 1.00 34.41 195 GLY A C 1
ATOM 1466 O O . GLY A 1 195 ? -22.573 30.613 9.311 1.00 34.41 195 GLY A O 1
ATOM 1467 N N . ALA A 1 196 ? -24.031 31.985 8.287 1.00 45.91 196 ALA A N 1
ATOM 1468 C CA . ALA A 1 196 ? -24.101 31.280 7.019 1.00 45.91 196 ALA A CA 1
ATOM 1469 C C . ALA A 1 196 ? -22.766 31.393 6.257 1.00 45.91 196 ALA A C 1
ATOM 1471 O O . ALA A 1 196 ? -22.497 32.402 5.615 1.00 45.91 196 ALA A O 1
ATOM 1472 N N . LEU A 1 197 ? -21.956 30.336 6.313 1.00 40.44 197 LEU A N 1
ATOM 1473 C CA . LEU A 1 197 ? -20.926 29.990 5.327 1.00 40.44 197 LEU A CA 1
ATOM 1474 C C . LEU A 1 197 ? -20.933 28.463 5.167 1.00 40.44 197 LEU A C 1
ATOM 1476 O O . LEU A 1 197 ? -20.021 27.759 5.593 1.00 40.44 197 LEU A O 1
ATOM 1480 N N . SER A 1 198 ? -22.025 27.945 4.608 1.00 41.03 198 SER A N 1
ATOM 1481 C CA . SER A 1 198 ? -22.123 26.550 4.181 1.00 41.03 198 SER A CA 1
ATOM 1482 C C . SER A 1 198 ? -21.811 26.442 2.687 1.00 41.03 198 SER A C 1
ATOM 1484 O O . SER A 1 198 ? -22.096 27.365 1.927 1.00 41.03 198 SER A O 1
ATOM 1486 N N . LEU A 1 199 ? -21.310 25.265 2.293 1.00 40.00 199 LEU A N 1
ATOM 1487 C CA . LEU A 1 199 ? -21.191 24.740 0.924 1.00 40.00 199 LEU A CA 1
ATOM 1488 C C . LEU A 1 199 ? -19.848 24.933 0.191 1.00 40.00 199 LEU A C 1
ATOM 1490 O O . LEU A 1 199 ? -19.798 25.171 -1.012 1.00 40.00 199 LEU A O 1
ATOM 1494 N N . ARG A 1 200 ? -18.734 24.633 0.864 1.00 36.56 200 ARG A N 1
ATOM 1495 C CA . ARG A 1 200 ? -17.729 23.744 0.247 1.00 36.56 200 ARG A CA 1
ATOM 1496 C C . ARG A 1 200 ? -17.741 22.453 1.039 1.00 36.56 200 ARG A C 1
ATOM 1498 O O . ARG A 1 200 ? -17.071 22.339 2.058 1.00 36.56 200 ARG A O 1
ATOM 1505 N N . GLY A 1 201 ? -18.624 21.556 0.605 1.00 32.84 201 GLY A N 1
ATOM 1506 C CA . GLY A 1 201 ? -18.906 20.286 1.249 1.00 32.84 201 GLY A CA 1
ATOM 1507 C C . GLY A 1 201 ? -17.621 19.592 1.661 1.00 32.84 201 GLY A C 1
ATOM 1508 O O . GLY A 1 201 ? -16.781 19.260 0.822 1.00 32.84 201 GLY A O 1
ATOM 1509 N N . ALA A 1 202 ? -17.503 19.372 2.965 1.00 39.50 202 ALA A N 1
ATOM 1510 C CA . ALA A 1 202 ? -16.747 18.268 3.499 1.00 39.50 202 ALA A CA 1
ATOM 1511 C C . ALA A 1 202 ? -17.317 17.001 2.847 1.00 39.50 202 ALA A C 1
ATOM 1513 O O . ALA A 1 202 ? -18.244 16.382 3.357 1.00 39.50 202 ALA A O 1
ATOM 1514 N N . LYS A 1 203 ? -16.784 16.638 1.673 1.00 38.53 203 LYS A N 1
ATOM 1515 C CA . LYS A 1 203 ? -16.622 15.232 1.327 1.00 38.53 203 LYS A CA 1
ATOM 1516 C C . LYS A 1 203 ? -15.950 14.664 2.567 1.00 38.53 203 LYS A C 1
ATOM 1518 O O . LYS A 1 203 ? -14.809 15.045 2.829 1.00 38.53 203 LYS A O 1
ATOM 1523 N N . ALA A 1 204 ? -16.702 13.912 3.373 1.00 41.38 204 ALA A N 1
ATOM 1524 C CA . ALA A 1 204 ? -16.165 13.122 4.468 1.00 41.38 204 ALA A CA 1
ATOM 1525 C C . ALA A 1 204 ? -14.856 12.542 3.943 1.00 41.38 204 ALA A C 1
ATOM 1527 O O . ALA A 1 204 ? -14.875 11.892 2.898 1.00 41.38 204 ALA A O 1
ATOM 1528 N N . ALA A 1 205 ? -13.737 12.996 4.511 1.00 48.62 205 ALA A N 1
ATOM 1529 C CA . ALA A 1 205 ? -12.432 12.855 3.892 1.00 48.62 205 ALA A CA 1
ATOM 1530 C C . ALA A 1 205 ? -12.102 11.366 3.859 1.00 48.62 205 ALA A C 1
ATOM 1532 O O . ALA A 1 205 ? -11.603 10.808 4.831 1.00 48.62 205 ALA A O 1
ATOM 1533 N N . GLU A 1 206 ? -12.487 10.720 2.763 1.00 58.09 206 GLU A N 1
ATOM 1534 C CA . GLU A 1 206 ? -12.123 9.360 2.430 1.00 58.09 206 GLU A CA 1
ATOM 1535 C C . GLU A 1 206 ? -10.610 9.263 2.610 1.00 58.09 206 GLU A C 1
ATOM 1537 O O . GLU A 1 206 ? -9.890 10.200 2.238 1.00 58.09 206 GLU A O 1
ATOM 1542 N N . ALA A 1 207 ? -10.152 8.196 3.273 1.00 59.72 207 ALA A N 1
ATOM 1543 C CA . ALA A 1 207 ? -8.743 8.018 3.591 1.00 59.72 207 ALA A CA 1
ATOM 1544 C C . ALA A 1 207 ? -7.899 8.348 2.348 1.00 59.72 207 ALA A C 1
ATOM 1546 O O . ALA A 1 207 ? -8.268 7.927 1.244 1.00 59.72 207 ALA A O 1
ATOM 1547 N N . PRO A 1 208 ? -6.828 9.154 2.476 1.00 64.81 208 PRO A N 1
ATOM 1548 C CA . PRO A 1 208 ? -6.064 9.590 1.320 1.00 64.81 208 PRO A CA 1
ATOM 1549 C C . PRO A 1 208 ? -5.546 8.362 0.571 1.00 64.81 208 PRO A C 1
ATOM 1551 O O . PRO A 1 208 ? -4.639 7.674 1.032 1.00 64.81 208 PRO A O 1
ATOM 1554 N N . ARG A 1 209 ? -6.147 8.082 -0.591 1.00 83.19 209 ARG A N 1
ATOM 1555 C CA . ARG A 1 209 ? -5.760 6.945 -1.425 1.00 83.19 209 ARG A CA 1
ATOM 1556 C C . ARG A 1 209 ? -4.302 7.122 -1.838 1.00 83.19 209 ARG A C 1
ATOM 1558 O O . ARG A 1 209 ? -3.912 8.207 -2.280 1.00 83.19 209 ARG A O 1
ATOM 1565 N N . LEU A 1 210 ? -3.490 6.081 -1.695 1.00 89.38 210 LEU A N 1
ATOM 1566 C CA . LEU A 1 210 ? -2.114 6.096 -2.183 1.00 89.38 210 LEU A CA 1
ATOM 1567 C C . LEU A 1 210 ? -2.079 5.923 -3.705 1.00 89.38 210 LEU A C 1
ATOM 1569 O O . LEU A 1 210 ? -3.067 5.579 -4.353 1.00 89.38 210 LEU A O 1
ATOM 1573 N N . CYS A 1 211 ? -0.925 6.211 -4.295 1.00 93.62 211 CYS A N 1
ATOM 1574 C CA . CYS A 1 211 ? -0.685 5.973 -5.709 1.00 93.62 211 CYS A CA 1
ATOM 1575 C C . CYS A 1 211 ? -0.732 4.470 -6.018 1.00 93.62 211 CYS A C 1
ATOM 1577 O O . CYS A 1 211 ? 0.158 3.736 -5.598 1.00 93.62 211 CYS A O 1
ATOM 1579 N N . SER A 1 212 ? -1.698 4.008 -6.814 1.00 94.88 212 SER A N 1
ATOM 1580 C CA . SER A 1 212 ? -1.770 2.589 -7.190 1.00 94.88 212 SER A CA 1
ATOM 1581 C C . SER A 1 212 ? -0.583 2.154 -8.049 1.00 94.88 212 SER A C 1
ATOM 1583 O O . SER A 1 212 ? -0.160 1.012 -7.973 1.00 94.88 212 SER A O 1
ATOM 1585 N N . ILE A 1 213 ? 0.008 3.048 -8.849 1.00 95.25 213 ILE A N 1
ATOM 1586 C CA . ILE A 1 213 ? 1.149 2.697 -9.717 1.00 95.25 213 ILE A CA 1
ATOM 1587 C C . IL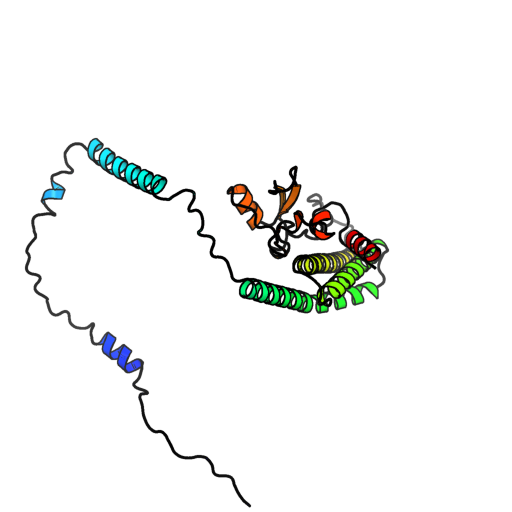E A 1 213 ? 2.356 2.250 -8.880 1.00 95.25 213 ILE A C 1
ATOM 1589 O O . ILE A 1 213 ? 3.000 1.252 -9.202 1.00 95.25 213 ILE A O 1
ATOM 1593 N N . ASP A 1 214 ? 2.638 2.971 -7.797 1.00 94.44 214 ASP A N 1
ATOM 1594 C CA . ASP A 1 214 ? 3.617 2.595 -6.780 1.00 94.44 214 ASP A CA 1
ATOM 1595 C C . ASP A 1 214 ? 3.220 3.278 -5.458 1.00 94.44 214 ASP A C 1
ATOM 1597 O O . ASP A 1 214 ? 3.373 4.505 -5.355 1.00 94.44 214 ASP A O 1
ATOM 1601 N N . PRO A 1 215 ? 2.715 2.529 -4.455 1.00 92.12 215 PRO A N 1
ATOM 1602 C CA . PRO A 1 215 ? 2.265 3.101 -3.183 1.00 92.12 215 PRO A CA 1
ATOM 1603 C C . PRO A 1 215 ? 3.347 3.900 -2.453 1.00 92.12 215 PRO A C 1
ATOM 1605 O O . PRO A 1 215 ? 3.039 4.832 -1.711 1.00 92.12 215 PRO A O 1
ATOM 1608 N N . ARG A 1 216 ? 4.627 3.616 -2.731 1.00 90.69 216 ARG A N 1
ATOM 1609 C CA . ARG A 1 216 ? 5.778 4.322 -2.148 1.00 90.69 216 ARG A CA 1
ATOM 1610 C C . ARG A 1 216 ? 5.904 5.766 -2.634 1.00 90.69 216 ARG A C 1
ATOM 1612 O O . ARG A 1 216 ? 6.657 6.545 -2.063 1.00 90.69 216 ARG A O 1
ATOM 1619 N N . HIS A 1 217 ? 5.185 6.150 -3.690 1.00 92.00 217 HIS A N 1
ATOM 1620 C CA . HIS A 1 217 ? 5.120 7.544 -4.127 1.00 92.00 217 HIS A CA 1
ATOM 1621 C C . HIS A 1 217 ? 4.240 8.427 -3.224 1.00 92.00 217 HIS A C 1
ATOM 1623 O O . HIS A 1 217 ? 4.224 9.646 -3.414 1.00 92.00 217 HIS A O 1
ATOM 1629 N N . GLY A 1 218 ? 3.501 7.837 -2.280 1.00 88.00 218 GLY A N 1
ATOM 1630 C CA . GLY A 1 218 ? 2.633 8.563 -1.361 1.00 88.00 218 GLY A CA 1
ATOM 1631 C C . GLY A 1 218 ? 1.250 8.880 -1.951 1.00 88.00 218 GLY A C 1
ATOM 1632 O O . GLY A 1 218 ? 0.757 8.143 -2.814 1.00 88.00 218 GLY A O 1
ATOM 1633 N N . PRO A 1 219 ? 0.590 9.956 -1.480 1.00 89.75 219 PRO A N 1
ATOM 1634 C CA . PRO A 1 219 ? -0.828 10.187 -1.727 1.00 89.75 219 PRO A CA 1
ATOM 1635 C C . PRO A 1 219 ? -1.131 10.502 -3.194 1.00 89.75 219 PRO A C 1
ATOM 1637 O O . PRO A 1 219 ? -0.447 11.293 -3.861 1.00 89.75 219 PRO A O 1
ATOM 1640 N N . ALA A 1 220 ? -2.219 9.917 -3.683 1.00 91.94 220 ALA A N 1
ATOM 1641 C CA . ALA A 1 220 ? -2.778 10.212 -4.985 1.00 91.94 220 ALA A CA 1
ATOM 1642 C C . ALA A 1 220 ? -3.391 11.617 -5.027 1.00 91.94 220 ALA A C 1
ATOM 1644 O O . ALA A 1 220 ? -3.802 12.194 -4.019 1.00 91.94 220 ALA A O 1
ATOM 1645 N N . LYS A 1 221 ? -3.434 12.190 -6.231 1.00 92.88 221 LYS A N 1
ATOM 1646 C CA . LYS A 1 221 ? -4.019 13.512 -6.489 1.00 92.88 221 LYS A CA 1
ATOM 1647 C C . LYS A 1 221 ? -5.306 13.429 -7.299 1.00 92.88 221 LYS A C 1
ATOM 1649 O O . LYS A 1 221 ? -6.208 14.225 -7.064 1.00 92.88 221 LYS A O 1
ATOM 1654 N N . ARG A 1 222 ? -5.378 12.502 -8.255 1.00 91.94 222 ARG A N 1
ATOM 1655 C CA . ARG A 1 222 ? -6.572 12.216 -9.064 1.00 91.94 222 ARG A CA 1
ATOM 1656 C C . ARG A 1 222 ? -6.461 10.832 -9.699 1.00 91.94 222 ARG A C 1
ATOM 1658 O O . ARG A 1 222 ? -5.372 10.258 -9.732 1.00 91.94 222 ARG A O 1
ATOM 1665 N N . GLU A 1 223 ? -7.576 10.347 -10.222 1.00 93.88 223 GLU A N 1
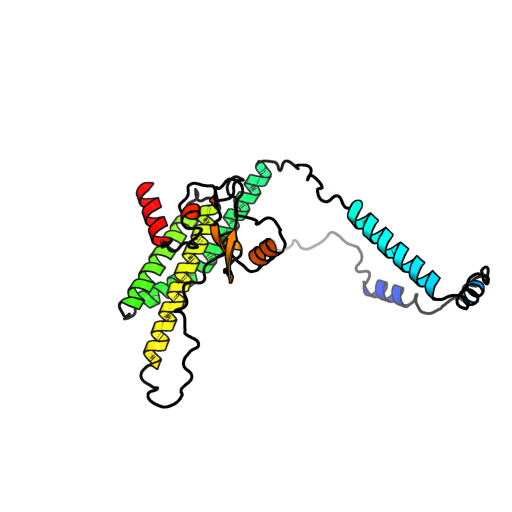ATOM 1666 C CA . GLU A 1 223 ? -7.637 9.132 -11.033 1.00 93.88 223 GLU A CA 1
ATOM 1667 C C . GLU A 1 223 ? -7.197 9.410 -12.480 1.00 93.88 223 GLU A C 1
ATOM 1669 O O . GLU A 1 223 ? -7.380 10.521 -12.991 1.00 93.88 223 GLU A O 1
ATOM 1674 N N . ILE A 1 224 ? -6.580 8.412 -13.112 1.00 94.00 224 ILE A N 1
ATOM 1675 C CA . ILE A 1 224 ? -6.207 8.397 -14.532 1.00 94.00 224 ILE A CA 1
ATOM 1676 C C . ILE A 1 224 ? -6.498 7.033 -15.146 1.00 94.00 224 ILE A C 1
ATOM 1678 O O . ILE A 1 224 ? -6.386 6.013 -14.467 1.00 94.00 224 ILE A O 1
ATOM 1682 N N . ASP A 1 225 ? -6.801 7.025 -16.441 1.00 94.06 225 ASP A N 1
ATOM 1683 C CA . ASP A 1 225 ? -6.943 5.800 -17.220 1.00 94.06 225 ASP A CA 1
ATOM 1684 C C . ASP A 1 225 ? -5.596 5.409 -17.820 1.00 94.06 225 ASP A C 1
ATOM 1686 O O . ASP A 1 225 ? -4.991 6.157 -18.585 1.00 94.06 225 ASP A O 1
ATOM 1690 N N . VAL A 1 226 ? -5.112 4.224 -17.463 1.00 91.62 226 VAL A N 1
ATOM 1691 C CA . VAL A 1 226 ? -3.793 3.735 -17.862 1.00 91.62 226 VAL A CA 1
ATOM 1692 C C . VAL A 1 226 ? -3.914 2.416 -18.602 1.00 91.62 226 VAL A C 1
ATOM 1694 O O . VAL A 1 226 ? -4.628 1.505 -18.184 1.00 91.62 226 VAL A O 1
ATOM 1697 N N . SER A 1 227 ? -3.186 2.290 -19.709 1.00 88.69 227 SER A N 1
ATOM 1698 C CA . SER A 1 227 ? -2.981 1.001 -20.365 1.00 88.69 227 SER A CA 1
ATOM 1699 C C . SER A 1 227 ? -1.740 0.331 -19.776 1.00 88.69 227 SER A C 1
ATOM 1701 O O . SER A 1 227 ? -0.709 0.969 -19.553 1.00 88.69 227 SER A O 1
ATOM 1703 N N . VAL A 1 228 ? -1.836 -0.967 -19.487 1.00 88.12 228 VAL A N 1
ATOM 1704 C CA . VAL A 1 228 ? -0.708 -1.745 -18.964 1.00 88.12 228 VAL A CA 1
ATOM 1705 C C . VAL A 1 228 ? -0.306 -2.778 -19.996 1.00 88.12 228 VAL A C 1
ATOM 1707 O O . VAL A 1 228 ? -1.076 -3.677 -20.325 1.00 88.12 228 VAL A O 1
ATOM 1710 N N . THR A 1 229 ? 0.929 -2.686 -20.483 1.00 85.44 229 THR A N 1
ATOM 1711 C CA . THR A 1 229 ? 1.486 -3.680 -21.402 1.00 85.44 229 THR A CA 1
ATOM 1712 C C . THR A 1 229 ? 1.400 -5.079 -20.793 1.00 85.44 229 THR A C 1
ATOM 1714 O O . THR A 1 229 ? 1.941 -5.325 -19.717 1.00 85.44 229 THR A O 1
ATOM 1717 N N . GLY A 1 230 ? 0.747 -6.008 -21.495 1.00 82.25 230 GLY A N 1
ATOM 1718 C CA . GLY A 1 230 ? 0.512 -7.373 -21.009 1.00 82.25 230 GLY A CA 1
ATOM 1719 C C . GLY A 1 230 ? -0.826 -7.573 -20.290 1.00 82.25 230 GLY A C 1
ATOM 1720 O O . GLY A 1 230 ? -1.096 -8.682 -19.839 1.00 82.25 230 GLY A O 1
ATOM 1721 N N . ARG A 1 231 ? -1.672 -6.538 -20.217 1.00 84.69 231 ARG A N 1
ATOM 1722 C CA . ARG A 1 231 ? -3.068 -6.614 -19.778 1.00 84.69 231 ARG A CA 1
ATOM 1723 C C . ARG A 1 231 ? -3.988 -6.130 -20.897 1.00 84.69 231 ARG A C 1
ATOM 1725 O O . ARG A 1 231 ? -3.648 -5.208 -21.634 1.00 84.69 231 ARG A O 1
ATOM 1732 N N . THR A 1 232 ? -5.154 -6.751 -21.028 1.00 83.19 232 THR A N 1
ATOM 1733 C CA . THR A 1 232 ? -6.215 -6.280 -21.924 1.00 83.19 232 THR A CA 1
ATOM 1734 C C . THR A 1 232 ? -7.055 -5.211 -21.228 1.00 83.19 232 THR A C 1
ATOM 1736 O O . THR A 1 232 ? -7.495 -5.423 -20.098 1.00 83.19 232 THR A O 1
ATOM 1739 N N . GLY A 1 233 ? -7.316 -4.100 -21.919 1.00 83.75 233 GLY A N 1
ATOM 1740 C CA . GLY A 1 233 ? -8.124 -2.988 -21.409 1.00 83.75 233 GLY A CA 1
ATOM 1741 C C . GLY A 1 233 ? -7.326 -1.922 -20.652 1.00 83.75 233 GLY A C 1
ATOM 1742 O O . GLY A 1 233 ? -6.141 -2.092 -20.352 1.00 83.75 233 GLY A O 1
ATOM 1743 N N . SER A 1 234 ? -7.989 -0.799 -20.376 1.00 87.62 234 SER A N 1
ATOM 1744 C CA . SER A 1 234 ? -7.488 0.264 -19.505 1.00 87.62 234 SER A CA 1
ATOM 1745 C C . SER A 1 234 ? -7.873 0.007 -18.047 1.00 87.62 234 SER A C 1
ATOM 1747 O O . SER A 1 234 ? -8.844 -0.690 -17.749 1.00 87.62 234 SER A O 1
ATOM 1749 N N . LEU A 1 235 ? -7.091 0.569 -17.131 1.00 90.56 235 LEU A N 1
ATOM 1750 C CA . LEU A 1 235 ? -7.376 0.611 -15.702 1.00 90.56 235 LEU A CA 1
ATOM 1751 C C . LEU A 1 235 ? -7.542 2.061 -15.271 1.00 90.56 235 LEU A C 1
ATOM 1753 O O . LEU A 1 235 ? -6.658 2.869 -15.535 1.00 90.56 235 LEU A O 1
ATOM 1757 N N . THR A 1 236 ? -8.619 2.371 -14.561 1.00 93.00 236 THR A N 1
ATOM 1758 C CA . THR A 1 236 ? -8.754 3.653 -13.865 1.00 93.00 236 THR A CA 1
ATOM 1759 C C . THR A 1 236 ? -8.084 3.529 -12.505 1.00 93.00 236 THR A C 1
ATOM 1761 O O . THR A 1 236 ? -8.491 2.700 -11.691 1.00 93.00 236 THR A O 1
ATOM 1764 N N . VAL A 1 237 ? -7.025 4.304 -12.266 1.00 93.50 237 VAL A N 1
ATOM 1765 C CA . VAL A 1 237 ? -6.203 4.182 -11.054 1.00 93.50 237 VAL A CA 1
ATOM 1766 C C . VAL A 1 237 ? -5.919 5.540 -10.407 1.00 93.50 237 VAL A C 1
ATOM 1768 O O . VAL A 1 237 ? -5.634 6.506 -11.121 1.00 93.50 237 VAL A O 1
ATOM 1771 N N . PRO A 1 238 ? -5.936 5.653 -9.066 1.00 93.94 238 PRO A N 1
ATOM 1772 C CA . PRO A 1 238 ? -5.457 6.845 -8.378 1.00 93.94 238 PRO A CA 1
ATOM 1773 C C . PRO A 1 238 ? -3.936 6.993 -8.542 1.00 93.94 238 PRO A C 1
ATOM 1775 O O . PRO A 1 238 ? -3.162 6.063 -8.304 1.00 93.94 238 PRO A O 1
ATOM 1778 N N . ALA A 1 239 ? -3.490 8.186 -8.943 1.00 94.94 239 ALA A N 1
ATOM 1779 C CA . ALA A 1 239 ? -2.089 8.470 -9.248 1.00 94.94 239 ALA A CA 1
ATOM 1780 C C . ALA A 1 239 ? -1.559 9.709 -8.512 1.00 94.94 239 ALA A C 1
ATOM 1782 O O . ALA A 1 239 ? -2.254 10.716 -8.339 1.00 94.94 239 ALA A O 1
ATOM 1783 N N . CYS A 1 240 ? -0.291 9.651 -8.093 1.00 95.50 240 CYS A N 1
ATOM 1784 C CA . CYS A 1 240 ? 0.417 10.785 -7.497 1.00 95.50 240 CYS A CA 1
ATOM 1785 C C . CYS A 1 240 ? 0.797 11.842 -8.547 1.00 95.50 240 CYS A C 1
ATOM 1787 O O . CYS A 1 240 ? 0.830 11.574 -9.747 1.00 95.50 240 CYS A O 1
ATOM 1789 N N . ALA A 1 241 ? 1.183 13.038 -8.090 1.00 95.12 241 ALA A N 1
ATOM 1790 C CA . ALA A 1 241 ? 1.583 14.149 -8.961 1.00 95.12 241 ALA A CA 1
ATOM 1791 C C . ALA A 1 241 ? 2.664 13.774 -9.994 1.00 95.12 241 ALA A C 1
ATOM 1793 O O . ALA A 1 241 ? 2.592 14.205 -11.142 1.00 95.12 241 ALA A O 1
ATOM 1794 N N . LYS A 1 242 ? 3.633 12.938 -9.604 1.00 94.81 242 LYS A N 1
ATOM 1795 C CA . LYS A 1 242 ? 4.700 12.475 -10.496 1.00 94.81 242 LYS A CA 1
ATOM 1796 C C . LYS A 1 242 ? 4.168 11.566 -11.602 1.00 94.81 242 LYS A C 1
ATOM 1798 O O . LYS A 1 242 ? 4.461 11.804 -12.762 1.00 94.81 242 LYS A O 1
ATOM 1803 N N . CYS A 1 243 ? 3.352 10.570 -11.265 1.00 95.81 243 CYS A N 1
ATOM 1804 C CA . CYS A 1 243 ? 2.768 9.673 -12.261 1.00 95.81 243 CYS A CA 1
ATOM 1805 C C . CYS A 1 243 ? 1.817 10.407 -13.213 1.00 95.81 243 CYS A C 1
ATOM 1807 O O . CYS A 1 243 ? 1.765 10.082 -14.391 1.00 95.81 243 CYS A O 1
ATOM 1809 N N . LEU A 1 244 ? 1.114 11.432 -12.725 1.00 95.69 244 LEU A N 1
ATOM 1810 C CA . LEU A 1 244 ? 0.312 12.316 -13.574 1.00 95.69 244 LEU A CA 1
ATOM 1811 C C . LEU A 1 244 ? 1.166 13.140 -14.536 1.00 95.69 244 LEU A C 1
ATOM 1813 O O . LEU A 1 244 ? 0.729 13.441 -15.640 1.00 95.69 244 LEU A O 1
ATOM 1817 N N . HIS A 1 245 ? 2.351 13.565 -14.101 1.00 94.94 245 HIS A N 1
ATOM 1818 C CA . HIS A 1 245 ? 3.294 14.250 -14.973 1.00 94.94 245 HIS A CA 1
ATOM 1819 C C . HIS A 1 245 ? 3.863 13.289 -16.020 1.00 94.94 245 HIS A C 1
ATOM 1821 O O . HIS A 1 245 ? 3.867 13.624 -17.199 1.00 94.94 245 HIS A O 1
ATOM 1827 N N . ASP A 1 246 ? 4.265 12.087 -15.601 1.00 94.19 246 ASP A N 1
ATOM 1828 C CA . ASP A 1 246 ? 4.778 11.058 -16.503 1.00 94.19 246 ASP A CA 1
ATOM 1829 C C . ASP A 1 246 ? 3.736 10.689 -17.573 1.00 94.19 246 ASP A C 1
ATOM 1831 O O . ASP A 1 246 ? 4.067 10.687 -18.753 1.00 94.19 246 ASP A O 1
ATOM 1835 N N . GLU A 1 247 ? 2.474 10.481 -17.185 1.00 92.94 247 GLU A N 1
ATOM 1836 C CA . GLU A 1 247 ? 1.368 10.203 -18.113 1.00 92.94 247 GLU A CA 1
ATOM 1837 C C . GLU A 1 247 ? 1.158 11.340 -19.124 1.00 92.94 247 GLU A C 1
ATOM 1839 O O . GLU A 1 247 ? 1.189 11.103 -20.329 1.00 92.94 247 GLU A O 1
ATOM 1844 N N . LYS A 1 248 ? 1.050 12.592 -18.662 1.00 92.69 248 LYS A N 1
ATOM 1845 C CA . LYS A 1 248 ? 0.888 13.759 -19.549 1.00 92.69 248 LYS A CA 1
ATOM 1846 C C . LYS A 1 248 ? 2.052 13.971 -20.514 1.00 92.69 248 LYS A C 1
ATOM 1848 O O . LYS A 1 248 ? 1.872 14.587 -21.561 1.00 92.69 248 LYS A O 1
ATOM 1853 N N . SER A 1 249 ? 3.250 13.554 -20.124 1.00 92.69 249 SER A N 1
ATOM 1854 C CA . SER A 1 249 ? 4.468 13.694 -20.921 1.00 92.69 249 SER A CA 1
ATOM 1855 C C . SER A 1 249 ? 4.764 12.471 -21.792 1.00 92.69 249 SER A C 1
ATOM 1857 O O . SER A 1 249 ? 5.858 12.404 -22.347 1.00 92.69 249 SER A O 1
ATOM 1859 N N . ASP A 1 250 ? 3.825 11.524 -21.910 1.00 89.19 250 ASP A N 1
ATOM 1860 C CA . ASP A 1 250 ? 3.995 10.254 -22.635 1.00 89.19 250 ASP A CA 1
ATOM 1861 C C . ASP A 1 250 ? 5.239 9.464 -22.171 1.00 89.19 250 ASP A C 1
ATOM 1863 O O . ASP A 1 250 ? 5.906 8.746 -22.920 1.00 89.19 250 ASP A O 1
ATOM 1867 N N . ASN A 1 251 ? 5.589 9.618 -20.891 1.00 89.56 251 ASN A N 1
ATOM 1868 C CA . ASN A 1 251 ? 6.642 8.849 -20.251 1.00 89.56 251 ASN A CA 1
ATOM 1869 C C . ASN A 1 251 ? 6.068 7.524 -19.730 1.00 89.56 251 ASN A C 1
ATOM 1871 O O . ASN A 1 251 ? 4.964 7.482 -19.182 1.00 89.56 251 ASN A O 1
ATOM 1875 N N . PRO A 1 252 ? 6.835 6.422 -19.807 1.00 88.50 252 PRO A N 1
ATOM 1876 C CA . PRO A 1 252 ? 6.366 5.135 -19.321 1.00 88.50 252 PRO A CA 1
ATOM 1877 C C . PRO A 1 252 ? 6.154 5.166 -17.803 1.00 88.50 252 PRO A C 1
ATOM 1879 O O . PRO A 1 252 ? 7.088 5.422 -17.033 1.00 88.50 252 PRO A O 1
ATOM 1882 N N . LEU A 1 253 ? 4.936 4.825 -17.377 1.00 92.69 253 LEU A N 1
ATOM 1883 C CA 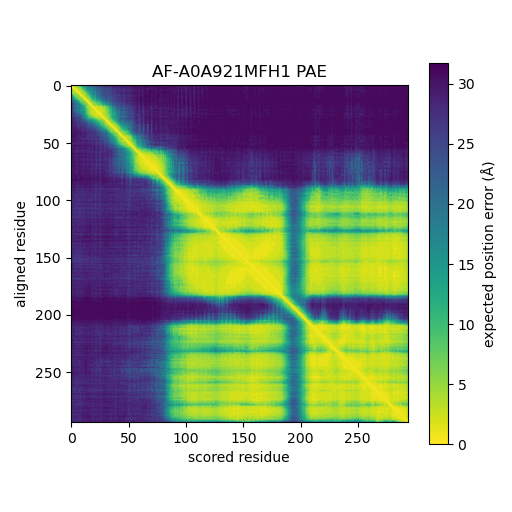. LEU A 1 253 ? 4.590 4.693 -15.966 1.00 92.69 253 LEU A CA 1
ATOM 1884 C C . LEU A 1 253 ? 5.407 3.581 -15.306 1.00 92.69 253 LEU A C 1
ATOM 1886 O O . LEU A 1 253 ? 5.483 2.444 -15.784 1.00 92.69 253 LEU A O 1
ATOM 1890 N N . ARG A 1 254 ? 6.020 3.915 -14.171 1.00 92.56 254 ARG A N 1
ATOM 1891 C CA . ARG A 1 254 ? 6.878 3.003 -13.413 1.00 92.56 254 ARG A CA 1
ATOM 1892 C C . ARG A 1 254 ? 6.073 2.288 -12.342 1.00 92.56 254 ARG A C 1
ATOM 1894 O O . ARG A 1 254 ? 6.041 2.724 -11.199 1.00 92.56 254 ARG A O 1
ATOM 1901 N N . TRP A 1 255 ? 5.436 1.199 -12.745 1.00 94.12 255 TRP A N 1
ATOM 1902 C CA . TRP A 1 255 ? 4.736 0.304 -11.832 1.00 94.12 255 TRP A CA 1
ATOM 1903 C C . TRP A 1 255 ? 5.690 -0.299 -10.801 1.00 94.12 255 TRP A C 1
ATOM 1905 O O . TRP A 1 255 ? 6.826 -0.645 -11.144 1.00 94.12 255 TRP A O 1
ATOM 1915 N N . LEU A 1 256 ? 5.215 -0.504 -9.571 1.00 93.69 256 LEU A N 1
ATOM 1916 C CA . LEU A 1 256 ? 5.916 -1.333 -8.595 1.00 93.69 256 LEU A CA 1
ATOM 1917 C C . LEU A 1 256 ? 6.172 -2.712 -9.218 1.00 93.69 256 LEU A C 1
ATOM 1919 O O . LEU A 1 256 ? 5.260 -3.359 -9.742 1.00 93.69 256 LEU A O 1
ATOM 1923 N N . THR A 1 257 ? 7.431 -3.149 -9.195 1.00 91.88 257 THR A N 1
ATOM 1924 C CA . THR A 1 257 ? 7.851 -4.412 -9.808 1.00 91.88 257 THR A CA 1
ATOM 1925 C C . THR A 1 257 ? 8.299 -5.402 -8.750 1.00 91.88 257 THR A C 1
ATOM 1927 O O . THR A 1 257 ? 9.109 -5.084 -7.887 1.00 91.88 257 THR A O 1
ATOM 1930 N N . VAL A 1 258 ? 7.810 -6.635 -8.863 1.00 89.88 258 VAL A N 1
ATOM 1931 C CA . VAL A 1 258 ? 8.123 -7.731 -7.945 1.00 89.88 258 VAL A CA 1
ATOM 1932 C C . VAL A 1 258 ? 8.587 -8.931 -8.750 1.00 89.88 258 VAL A C 1
ATOM 1934 O O . VAL A 1 258 ? 7.877 -9.438 -9.622 1.00 89.88 258 VAL A O 1
ATOM 1937 N N . GLY A 1 259 ? 9.820 -9.378 -8.500 1.00 85.50 259 GLY A N 1
ATOM 1938 C CA . GLY A 1 259 ? 10.450 -10.418 -9.320 1.00 85.50 259 GLY A CA 1
ATOM 1939 C C . GLY A 1 259 ? 10.573 -10.029 -10.801 1.00 85.50 259 GLY A C 1
ATOM 1940 O O . GLY A 1 259 ? 10.465 -10.888 -11.673 1.00 85.50 259 GLY A O 1
ATOM 1941 N N . GLY A 1 260 ? 10.746 -8.733 -11.090 1.00 86.00 260 GLY A N 1
ATOM 1942 C CA . GLY A 1 260 ? 10.907 -8.201 -12.448 1.00 86.00 260 GLY A CA 1
ATOM 1943 C C . GLY A 1 260 ? 9.613 -8.043 -13.253 1.00 86.00 260 GLY A C 1
ATOM 1944 O O . GLY A 1 260 ? 9.685 -7.719 -14.436 1.00 86.00 260 GLY A O 1
ATOM 1945 N N . LYS A 1 261 ? 8.442 -8.258 -12.643 1.00 89.94 261 LYS A N 1
ATOM 1946 C CA . LYS A 1 261 ? 7.132 -8.048 -13.278 1.00 89.94 261 LYS A CA 1
ATOM 1947 C C . LYS A 1 261 ? 6.336 -6.971 -12.533 1.00 89.94 261 LYS A C 1
ATOM 1949 O O . LYS A 1 261 ? 6.382 -6.974 -11.303 1.00 89.94 261 LYS A O 1
ATOM 1954 N N . PRO A 1 262 ? 5.606 -6.081 -13.232 1.00 93.94 262 PRO A N 1
ATOM 1955 C CA . PRO A 1 262 ? 4.651 -5.170 -12.604 1.00 93.94 262 PRO A CA 1
ATOM 1956 C C . PRO A 1 262 ? 3.662 -5.918 -11.709 1.00 93.94 262 PRO A C 1
ATOM 1958 O O . PRO A 1 262 ? 3.145 -6.964 -12.112 1.00 93.94 262 PRO A O 1
ATOM 1961 N N . TYR A 1 263 ? 3.390 -5.387 -10.517 1.00 94.25 263 TYR A N 1
ATOM 1962 C CA . TYR A 1 263 ? 2.531 -6.062 -9.544 1.00 94.25 263 TYR A CA 1
ATOM 1963 C C . TYR A 1 263 ? 1.111 -6.286 -10.088 1.00 94.25 263 TYR A C 1
ATOM 1965 O O . TYR A 1 263 ? 0.537 -7.347 -9.885 1.00 94.25 263 TYR A O 1
ATOM 1973 N N . VAL A 1 264 ? 0.599 -5.338 -10.877 1.00 94.19 264 VAL A N 1
ATOM 1974 C CA . VAL A 1 264 ? -0.740 -5.360 -11.490 1.00 94.19 264 VAL A CA 1
ATOM 1975 C C . VAL A 1 264 ? -0.956 -6.494 -12.509 1.00 94.19 264 VAL A C 1
ATOM 1977 O O . VAL A 1 264 ? -2.081 -6.744 -12.941 1.00 94.19 264 VAL A O 1
ATOM 1980 N N . LEU A 1 265 ? 0.121 -7.178 -12.916 1.00 93.62 265 LEU A N 1
ATOM 1981 C CA . LEU A 1 265 ? 0.084 -8.360 -13.787 1.00 93.62 265 LEU A CA 1
ATOM 1982 C C . LEU A 1 265 ? 0.205 -9.679 -13.005 1.00 93.62 265 LEU A C 1
ATOM 1984 O O . LEU A 1 265 ? 0.291 -10.747 -13.610 1.00 93.62 265 LEU A O 1
ATOM 1988 N N . ARG A 1 266 ? 0.299 -9.620 -11.675 1.00 92.94 266 ARG A N 1
ATOM 1989 C CA . ARG A 1 266 ? 0.370 -10.791 -10.795 1.00 92.94 266 ARG A CA 1
ATOM 1990 C C . ARG A 1 266 ? -1.040 -11.166 -10.340 1.00 92.94 266 ARG A C 1
ATOM 1992 O O . ARG A 1 266 ? -1.928 -10.322 -10.305 1.00 92.94 266 ARG A O 1
ATOM 1999 N N . ASP A 1 267 ? -1.228 -12.422 -9.953 1.00 91.88 267 ASP A N 1
ATOM 2000 C CA . ASP A 1 267 ? -2.452 -12.859 -9.277 1.00 91.88 267 ASP A CA 1
ATOM 2001 C C . ASP A 1 267 ? -2.261 -12.732 -7.763 1.00 91.88 267 ASP A C 1
ATOM 2003 O O . ASP A 1 267 ? -1.895 -13.681 -7.075 1.00 91.88 267 ASP A O 1
ATOM 2007 N N . THR A 1 268 ? -2.395 -11.506 -7.262 1.00 93.38 268 THR A N 1
ATOM 2008 C CA . THR A 1 268 ? -2.311 -11.193 -5.830 1.00 93.38 268 THR A CA 1
ATOM 2009 C C . THR A 1 268 ? -3.493 -10.328 -5.422 1.00 93.38 268 THR A C 1
ATOM 2011 O O . THR A 1 268 ? -4.096 -9.650 -6.258 1.00 93.38 268 THR A O 1
ATOM 2014 N N . VAL A 1 269 ? -3.813 -10.315 -4.125 1.00 94.75 269 VAL A N 1
ATOM 2015 C CA . VAL A 1 269 ? -4.838 -9.411 -3.582 1.00 94.75 269 VAL A CA 1
ATOM 2016 C C . VAL A 1 269 ? -4.526 -7.953 -3.925 1.00 94.75 269 VAL A C 1
ATOM 2018 O O . VAL A 1 269 ? -5.405 -7.221 -4.362 1.00 94.75 269 VAL A O 1
ATOM 2021 N N . TRP A 1 270 ? -3.251 -7.565 -3.871 1.00 95.12 270 TRP A N 1
ATOM 2022 C CA . TRP A 1 270 ? -2.790 -6.218 -4.204 1.00 95.12 270 TRP A CA 1
ATOM 2023 C C . TRP A 1 270 ? -3.062 -5.831 -5.656 1.00 95.12 270 TRP A C 1
ATOM 2025 O O . TRP A 1 270 ? -3.452 -4.699 -5.936 1.00 95.12 270 TRP A O 1
ATOM 2035 N N . ALA A 1 271 ? -2.882 -6.768 -6.590 1.00 94.12 271 ALA A N 1
ATOM 2036 C CA . ALA A 1 271 ? -3.180 -6.546 -8.000 1.00 94.12 271 ALA A CA 1
ATOM 2037 C C . ALA A 1 271 ? -4.686 -6.391 -8.261 1.00 94.12 271 ALA A C 1
ATOM 2039 O O . ALA A 1 271 ? -5.068 -5.623 -9.145 1.00 94.12 271 ALA A O 1
ATOM 2040 N N . LYS A 1 272 ? -5.525 -7.104 -7.496 1.00 93.06 272 LYS A N 1
ATOM 2041 C CA . LYS A 1 272 ? -6.993 -7.054 -7.595 1.00 93.06 272 LYS A CA 1
ATOM 2042 C C . LYS A 1 272 ? -7.551 -5.751 -7.029 1.00 93.06 272 LYS A C 1
ATOM 2044 O O . LYS A 1 272 ? -8.333 -5.096 -7.705 1.00 93.06 272 LYS A O 1
ATOM 2049 N N . THR A 1 273 ? -7.070 -5.334 -5.859 1.00 93.44 273 THR A N 1
ATOM 2050 C CA . THR A 1 273 ? -7.538 -4.124 -5.161 1.00 93.44 273 THR A CA 1
ATOM 2051 C C . THR A 1 273 ? -6.824 -2.846 -5.595 1.00 93.44 273 THR A C 1
ATOM 2053 O O . THR A 1 273 ? -7.168 -1.749 -5.155 1.00 93.44 273 THR A O 1
ATOM 2056 N N . LEU A 1 274 ? -5.777 -2.962 -6.420 1.00 93.94 274 LEU A N 1
ATOM 2057 C CA . LEU A 1 274 ? -4.903 -1.853 -6.809 1.00 93.94 274 LEU A CA 1
ATOM 2058 C C . LEU A 1 274 ? -4.393 -1.056 -5.598 1.00 93.94 274 LEU A C 1
ATOM 2060 O O . LEU A 1 274 ? -4.303 0.171 -5.661 1.00 93.94 274 LEU A O 1
ATOM 2064 N N . TYR A 1 275 ? -4.084 -1.758 -4.503 1.00 93.31 275 TYR A N 1
ATOM 2065 C CA . TYR A 1 275 ? -3.718 -1.158 -3.216 1.00 93.31 275 TYR A CA 1
ATOM 2066 C C . TYR A 1 275 ? -4.797 -0.223 -2.638 1.00 93.31 275 TYR A C 1
ATOM 2068 O O . TYR A 1 275 ? -4.498 0.889 -2.208 1.00 93.31 275 TYR A O 1
ATOM 2076 N N . GLY A 1 276 ? -6.062 -0.652 -2.653 1.00 89.12 276 GLY A N 1
ATOM 2077 C CA . GLY A 1 276 ? -7.196 0.183 -2.226 1.00 89.12 276 GLY A CA 1
ATOM 2078 C C . GLY A 1 276 ? -7.552 1.283 -3.232 1.00 89.12 276 GLY A C 1
ATOM 2079 O O . GLY A 1 276 ? -8.188 2.274 -2.885 1.00 89.12 276 GLY A O 1
ATOM 2080 N N . GLY A 1 277 ? -7.106 1.138 -4.483 1.00 86.50 277 GLY A N 1
ATOM 2081 C CA . GLY A 1 277 ? -7.490 2.024 -5.580 1.00 86.50 277 GLY A CA 1
ATOM 2082 C C . GLY A 1 277 ? -8.860 1.692 -6.171 1.00 86.50 277 GLY A C 1
ATOM 2083 O O . GLY A 1 277 ? -9.443 2.524 -6.865 1.00 86.50 277 GLY A O 1
ATOM 2084 N N . THR A 1 278 ? -9.371 0.490 -5.902 1.00 85.38 278 THR A N 1
ATOM 2085 C CA . THR A 1 278 ? -10.723 0.048 -6.260 1.00 85.38 278 THR A CA 1
ATOM 2086 C C . THR A 1 278 ? -11.776 0.544 -5.265 1.00 85.38 278 THR A C 1
ATOM 2088 O O . THR A 1 278 ? -11.450 1.107 -4.228 1.00 85.38 278 THR A O 1
ATOM 2091 N N . ARG A 1 279 ? -13.063 0.312 -5.569 1.00 78.19 279 ARG A N 1
ATOM 2092 C CA . ARG A 1 279 ? -14.163 0.534 -4.607 1.00 78.19 279 ARG A CA 1
ATOM 2093 C C . ARG A 1 279 ? -14.253 -0.539 -3.520 1.00 78.19 279 ARG A C 1
ATOM 2095 O O . ARG A 1 279 ? -14.943 -0.324 -2.534 1.00 78.19 279 ARG A O 1
ATOM 2102 N N . GLU A 1 280 ? -13.628 -1.689 -3.743 1.00 82.12 280 GLU A N 1
ATOM 2103 C CA . GLU A 1 280 ? -13.567 -2.778 -2.767 1.00 82.12 280 GLU A CA 1
ATOM 2104 C C . GLU A 1 280 ? -12.691 -2.386 -1.576 1.00 82.12 280 GLU A C 1
ATOM 2106 O O . GLU A 1 280 ? -11.638 -1.766 -1.764 1.00 82.12 280 GLU A O 1
ATOM 2111 N N . ASP A 1 281 ? -13.117 -2.778 -0.375 1.00 87.81 281 ASP A N 1
ATOM 2112 C CA . ASP A 1 281 ? -12.334 -2.588 0.838 1.00 87.81 281 ASP A CA 1
ATOM 2113 C C . ASP A 1 281 ? -11.106 -3.505 0.813 1.00 87.81 281 ASP A C 1
ATOM 2115 O O . ASP A 1 281 ? -11.196 -4.735 0.752 1.00 87.81 281 ASP A O 1
ATOM 2119 N N . VAL A 1 282 ? -9.925 -2.888 0.825 1.00 91.88 282 VAL A N 1
ATOM 2120 C CA . VAL A 1 282 ? -8.660 -3.616 0.771 1.00 91.88 282 VAL A CA 1
ATOM 2121 C C . VAL A 1 282 ? -8.390 -4.403 2.052 1.00 91.88 282 VAL A C 1
ATOM 2123 O O . VAL A 1 282 ? -7.716 -5.428 1.978 1.00 91.88 282 VAL A O 1
ATOM 2126 N N . VAL A 1 283 ? -8.897 -3.959 3.205 1.00 93.44 283 VAL A N 1
ATOM 2127 C CA . VAL A 1 283 ? -8.726 -4.661 4.484 1.00 93.44 283 VAL A CA 1
ATOM 2128 C C . VAL A 1 283 ? -9.451 -6.001 4.404 1.00 93.44 283 VAL A C 1
ATOM 2130 O O . VAL A 1 283 ? -8.807 -7.046 4.530 1.00 93.44 283 VAL A O 1
ATOM 2133 N N . ASP A 1 284 ? -10.736 -5.979 4.050 1.00 93.00 284 ASP A N 1
ATOM 2134 C CA . ASP A 1 284 ? -11.570 -7.176 3.897 1.00 93.00 284 ASP A CA 1
ATOM 2135 C C . ASP A 1 284 ? -11.013 -8.127 2.835 1.00 93.00 284 ASP A C 1
ATOM 2137 O O . ASP A 1 284 ? -10.856 -9.326 3.077 1.00 93.00 284 ASP A O 1
ATOM 2141 N N . ALA A 1 285 ? -10.622 -7.591 1.675 1.00 93.31 285 ALA A N 1
ATOM 2142 C CA . ALA A 1 285 ? -10.046 -8.391 0.599 1.00 93.31 285 ALA A CA 1
ATOM 2143 C C . ALA A 1 285 ? -8.756 -9.110 1.035 1.00 93.31 285 ALA A C 1
ATOM 2145 O O . ALA A 1 285 ? -8.498 -10.244 0.620 1.00 93.31 285 ALA A O 1
ATOM 2146 N N . VAL A 1 286 ? -7.925 -8.475 1.872 1.00 93.81 286 VAL A N 1
ATOM 2147 C CA . VAL A 1 286 ? -6.699 -9.085 2.411 1.00 93.81 286 VAL A CA 1
ATOM 2148 C C . VAL A 1 286 ? -7.024 -10.149 3.457 1.00 93.81 286 VAL A C 1
ATOM 2150 O O . VAL A 1 286 ? -6.372 -11.198 3.454 1.00 93.81 286 VAL A O 1
ATOM 2153 N N . VAL A 1 287 ? -8.011 -9.915 4.327 1.00 93.75 287 VAL A N 1
ATOM 2154 C CA . VAL A 1 287 ? -8.492 -10.921 5.289 1.00 93.75 287 VAL A CA 1
ATOM 2155 C C . VAL A 1 287 ? -8.982 -12.161 4.548 1.00 93.75 287 VAL A C 1
ATOM 2157 O O . VAL A 1 287 ? -8.514 -13.267 4.822 1.00 93.75 287 VAL A O 1
ATOM 2160 N N . GLU A 1 288 ? -9.848 -11.980 3.554 1.00 92.88 288 GLU A N 1
ATOM 2161 C CA . GLU A 1 288 ? -10.402 -13.075 2.763 1.00 92.88 288 GLU A CA 1
ATOM 2162 C C . GLU A 1 288 ? -9.312 -13.831 1.991 1.00 92.88 288 GLU A C 1
ATOM 2164 O O . GLU A 1 288 ? -9.258 -15.064 2.016 1.00 92.88 288 GLU A O 1
ATOM 2169 N N . ALA A 1 289 ? -8.399 -13.108 1.334 1.00 92.00 289 ALA A N 1
ATOM 2170 C CA . ALA A 1 289 ? -7.298 -13.722 0.600 1.00 92.00 289 ALA A CA 1
ATOM 2171 C C . ALA A 1 289 ? -6.402 -14.577 1.508 1.00 92.00 289 ALA A C 1
ATOM 2173 O O . ALA A 1 289 ? -5.922 -15.628 1.081 1.00 92.00 289 ALA A O 1
ATOM 2174 N N . ARG A 1 290 ? -6.194 -14.153 2.760 1.00 87.06 290 ARG A N 1
ATOM 2175 C CA . ARG A 1 290 ? -5.425 -14.917 3.747 1.00 87.06 290 ARG A CA 1
ATOM 2176 C C . ARG A 1 290 ? -6.172 -16.131 4.274 1.00 87.06 290 ARG A C 1
ATOM 2178 O O . ARG A 1 290 ? -5.556 -17.184 4.380 1.00 87.06 290 ARG A O 1
ATOM 2185 N N . ALA A 1 291 ? -7.467 -16.006 4.551 1.00 90.56 291 ALA A N 1
ATOM 2186 C CA . ALA A 1 291 ? -8.294 -17.126 4.998 1.00 90.56 291 ALA A CA 1
ATOM 2187 C C . ALA A 1 291 ? -8.351 -18.261 3.961 1.00 90.56 291 ALA A C 1
ATOM 2189 O O . ALA A 1 291 ? -8.467 -19.426 4.317 1.00 90.56 291 ALA A O 1
ATOM 2190 N N . ARG A 1 292 ? -8.233 -17.936 2.667 1.00 89.62 292 ARG A N 1
ATOM 2191 C CA . ARG A 1 292 ? -8.152 -18.930 1.581 1.00 89.62 292 ARG A CA 1
ATOM 2192 C C . ARG A 1 292 ? -6.771 -19.582 1.429 1.00 89.62 292 ARG A C 1
ATOM 2194 O O . ARG A 1 292 ? -6.654 -20.560 0.697 1.00 89.62 292 ARG A O 1
ATOM 2201 N N . ALA A 1 293 ? -5.729 -19.004 2.026 1.00 79.81 293 ALA A N 1
ATOM 2202 C CA . ALA A 1 293 ? -4.345 -19.464 1.897 1.00 79.81 293 ALA A CA 1
ATOM 2203 C C . ALA A 1 293 ? -3.869 -20.327 3.082 1.00 79.81 293 ALA A C 1
ATOM 2205 O O . ALA A 1 293 ? -2.819 -20.961 2.969 1.00 79.81 293 ALA A O 1
ATOM 2206 N N . SER A 1 294 ? -4.611 -20.319 4.194 1.00 67.19 294 SER A N 1
ATOM 2207 C CA . SER A 1 294 ? -4.434 -21.175 5.378 1.00 67.19 294 SER A CA 1
ATOM 2208 C C . SER A 1 294 ? -5.172 -22.498 5.239 1.00 67.19 294 SER A C 1
ATOM 2210 O O . SER A 1 294 ? -4.579 -23.532 5.613 1.00 67.19 294 SER A O 1
#

pLDDT: mean 75.32, std 20.46, range [31.89, 96.0]

Mean predicted aligned error: 17.36 Å

Nearest PDB structures (foldseek):
  5cwi-assembly1_A  TM=6.239E-01  e=3.831E-01  synthetic construct
  5cwp-assembly1_A  TM=7.457E-01  e=1.520E+00  synthetic construct
  6w2w-assembly1_A  TM=6.495E-01  e=3.290E+00  synthetic construct
  7unj-assembly1_B  TM=5.095E-01  e=2.497E+00  synthetic construct

Foldseek 3Di:
DDDDDDDDDDDDDDDPPDPVVVVVVVVVVVPDPDPDPPDDDDPPDPVVVVVVVPPDPPVVVVVVVVVVVVVVVCVVVVPPPPPPPPPPPDPPVNVVVVQVVLLVVLLVVLVVLLVVLVVLLVVLCPDDDDPVLNVLSVQLVLLSVLLVVLSPDPPRGPLSSLLSVLSNLSNVQSSVLSVVVVVVVVVVVPDPDDDPDDDPDPPVPDRQQAWLQGSVLPGFDAWDWDDDVPDPGTDTFGHHPVQVVCVVVVHDRRGDDTPRHHPLNDPDLCVVCSSVRDPDDSSVSSVVRVVVVD

Solvent-accessible surface area (backbone atoms only — not comparable to full-atom values): 17882 Å² total; per-residue (Å²): 135,88,79,91,85,88,84,84,90,86,85,82,87,86,78,89,71,48,70,65,55,59,52,48,61,61,54,70,72,73,75,72,86,74,84,74,81,75,78,88,80,74,97,61,64,75,69,57,62,68,67,65,76,80,68,66,79,72,59,59,55,50,54,55,51,49,52,54,52,49,53,50,50,47,53,66,66,69,50,67,96,67,74,75,70,77,79,76,76,74,53,67,68,60,55,50,52,50,49,52,50,51,50,51,50,52,43,49,54,56,56,66,57,46,60,64,47,50,57,50,44,55,58,52,70,76,44,96,63,56,71,71,50,42,54,40,46,51,54,15,50,52,20,37,52,51,18,51,56,42,55,71,38,84,84,52,49,65,64,47,48,47,44,22,51,48,26,40,51,44,19,47,38,25,46,56,50,41,57,48,50,57,56,48,62,70,52,67,82,78,68,93,73,88,80,94,81,83,83,81,73,77,65,74,78,66,58,80,45,35,7,42,52,33,49,89,72,35,58,36,76,49,73,47,79,42,76,47,93,95,54,90,66,72,44,74,35,28,28,18,71,64,55,53,48,30,54,77,66,74,39,84,80,75,50,43,61,49,96,88,36,49,45,74,78,45,99,44,64,55,33,73,27,32,60,44,44,44,93,58,61,44,59,59,48,48,52,53,56,47,66,74,72,110